Protein AF-0000000078023951 (afdb_homodimer)

Structure (mmCIF, N/CA/C/O backbone):
data_AF-0000000078023951-model_v1
#
loop_
_entity.id
_entity.type
_entity.pdbx_description
1 polymer 'Polyketide cyclase'
#
loop_
_atom_site.group_PDB
_atom_site.id
_atom_site.type_symbol
_atom_site.label_atom_id
_atom_site.label_alt_id
_atom_site.label_comp_id
_atom_site.label_asym_id
_atom_site.label_entity_id
_atom_site.label_seq_id
_atom_site.pdbx_PDB_ins_code
_atom_site.Cartn_x
_atom_site.Cartn_y
_atom_site.Cartn_z
_atom_site.occupancy
_atom_site.B_iso_or_equiv
_atom_site.auth_seq_id
_atom_site.auth_comp_id
_atom_site.auth_asym_id
_atom_site.auth_atom_id
_atom_site.pdbx_PDB_model_num
ATOM 1 N N . MET A 1 1 ? -26.797 13.289 11.055 1 37.19 1 MET A N 1
ATOM 2 C CA . MET A 1 1 ? -26.203 13.562 9.75 1 37.19 1 MET A CA 1
ATOM 3 C C . MET A 1 1 ? -24.953 12.727 9.531 1 37.19 1 MET A C 1
ATOM 5 O O . MET A 1 1 ? -24.062 12.703 10.375 1 37.19 1 MET A O 1
ATOM 9 N N . SER A 1 2 ? -24.906 11.469 9.047 1 45.44 2 SER A N 1
ATOM 10 C CA . SER A 1 2 ? -23.969 10.359 9.039 1 45.44 2 SER A CA 1
ATOM 11 C C . SER A 1 2 ? -22.562 10.836 8.656 1 45.44 2 SER A C 1
ATOM 13 O O . SER A 1 2 ? -22.391 11.539 7.66 1 45.44 2 SER A O 1
ATOM 15 N N . LEU A 1 3 ? -21.609 11.281 9.664 1 61.19 3 LEU A N 1
ATOM 16 C CA . LEU A 1 3 ? -20.297 11.898 9.477 1 61.19 3 LEU A CA 1
ATOM 17 C C . LEU A 1 3 ? -19.641 11.406 8.195 1 61.19 3 LEU A C 1
ATOM 19 O O . LEU A 1 3 ? -19.688 10.219 7.883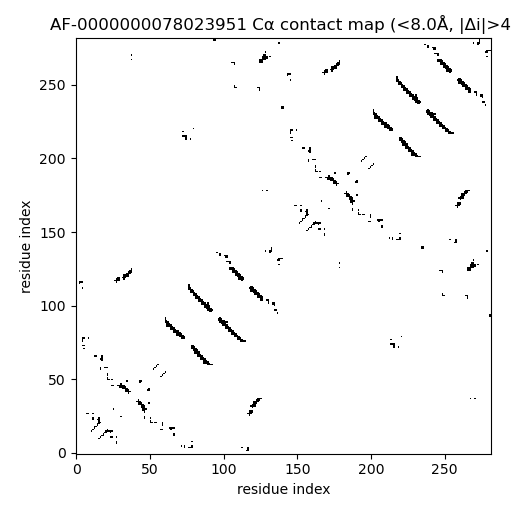 1 61.19 3 LEU A O 1
ATOM 23 N N . ASN A 1 4 ? -19.547 12.352 7.137 1 89.44 4 ASN A N 1
ATOM 24 C CA . ASN A 1 4 ? -18.984 12.062 5.828 1 89.44 4 ASN A CA 1
ATOM 25 C C . ASN A 1 4 ? -17.484 11.75 5.926 1 89.44 4 ASN A C 1
ATOM 27 O O . ASN A 1 4 ? -16.656 12.633 5.73 1 89.44 4 ASN A O 1
ATOM 31 N N . ASN A 1 5 ? -17.234 10.57 6.359 1 96.75 5 ASN A N 1
ATOM 32 C CA . ASN A 1 5 ? -15.867 10.117 6.602 1 96.75 5 ASN A CA 1
ATOM 33 C C . ASN A 1 5 ? -14.984 10.32 5.371 1 96.75 5 ASN A C 1
ATOM 35 O O . ASN A 1 5 ? -13.812 10.695 5.496 1 96.75 5 ASN A O 1
ATOM 39 N N . LEU A 1 6 ? -15.555 10.164 4.223 1 97.5 6 LEU A N 1
ATOM 40 C CA . LEU A 1 6 ? -14.789 10.359 2.998 1 97.5 6 LEU A CA 1
ATOM 41 C C . LEU A 1 6 ? -14.414 11.828 2.818 1 97.5 6 LEU A C 1
ATOM 43 O O . LEU A 1 6 ? -13.297 12.141 2.414 1 97.5 6 LEU A O 1
ATOM 47 N N . GLU A 1 7 ? -15.344 12.664 3.068 1 97.31 7 GLU A N 1
ATOM 48 C CA . GLU A 1 7 ? -15.062 14.094 2.967 1 97.31 7 GLU A CA 1
ATOM 49 C C . GLU A 1 7 ? -13.961 14.508 3.934 1 97.31 7 GLU A C 1
ATOM 51 O O . GLU A 1 7 ? -13.133 15.359 3.609 1 97.31 7 GLU A O 1
ATOM 56 N N . THR A 1 8 ? -13.977 13.945 5.113 1 97.81 8 THR A N 1
ATOM 57 C CA . THR A 1 8 ? -12.922 14.195 6.086 1 97.81 8 THR A CA 1
ATOM 58 C C . THR A 1 8 ? -11.562 13.797 5.52 1 97.81 8 THR A C 1
ATOM 60 O O . THR A 1 8 ? -10.602 14.562 5.617 1 97.81 8 THR A O 1
ATOM 63 N N . VAL A 1 9 ? -11.461 12.648 4.863 1 98.5 9 VAL A N 1
ATOM 64 C CA . VAL A 1 9 ? -10.219 12.18 4.262 1 98.5 9 VAL A CA 1
ATOM 65 C C . VAL A 1 9 ? -9.781 13.141 3.162 1 98.5 9 VAL A C 1
ATOM 67 O O . VAL A 1 9 ? -8.609 13.523 3.092 1 98.5 9 VAL A O 1
ATOM 70 N N . LYS A 1 10 ? -10.703 13.492 2.346 1 98.25 10 LYS A N 1
ATOM 71 C CA . LYS A 1 10 ? -10.391 14.398 1.243 1 98.25 10 LYS A CA 1
ATOM 72 C C . LYS A 1 10 ? -9.891 15.742 1.762 1 98.25 10 LYS A C 1
ATOM 74 O O . LYS A 1 10 ? -8.945 16.312 1.218 1 98.25 10 LYS A O 1
ATOM 79 N N . LYS A 1 11 ? -10.508 16.25 2.805 1 98.12 11 LYS A N 1
ATOM 80 C CA . LYS A 1 11 ? -10.086 17.516 3.408 1 98.12 11 LYS A CA 1
ATOM 81 C C . LYS A 1 11 ? -8.695 17.375 4.027 1 98.12 11 LYS A C 1
ATOM 83 O O . LYS A 1 11 ? -7.871 18.297 3.916 1 98.12 11 LYS A O 1
ATOM 88 N N . TYR A 1 12 ? -8.477 16.266 4.695 1 98.38 12 TYR A N 1
ATOM 89 C CA . TYR A 1 12 ? -7.152 16.016 5.258 1 98.38 12 TYR A CA 1
ATOM 90 C C . TYR A 1 12 ? -6.074 16.141 4.188 1 98.38 12 TYR A C 1
ATOM 92 O O . TYR A 1 12 ? -5.09 16.859 4.371 1 98.38 12 TYR A O 1
ATOM 100 N N . PHE A 1 13 ? -6.254 15.5 3.068 1 98.44 13 PHE A N 1
ATOM 101 C CA . PHE A 1 13 ? -5.254 15.555 2.008 1 98.44 13 PHE A CA 1
ATOM 102 C C . PHE A 1 13 ? -5.195 16.953 1.391 1 98.44 13 PHE A C 1
ATOM 104 O O . PHE A 1 13 ? -4.113 17.469 1.116 1 98.44 13 PHE A O 1
ATOM 111 N N . LYS A 1 14 ? -6.309 17.562 1.187 1 98.12 14 LYS A N 1
ATOM 112 C CA . LYS A 1 14 ? -6.367 18.875 0.556 1 98.12 14 LYS A CA 1
ATOM 113 C C . LYS A 1 14 ? -5.668 19.922 1.413 1 98.12 14 LYS A C 1
ATOM 115 O O . LYS A 1 14 ? -4.82 20.672 0.92 1 98.12 14 LYS A O 1
ATOM 120 N N . TYR A 1 15 ? -5.926 19.922 2.623 1 98.12 15 TYR A N 1
ATOM 121 C CA . TYR A 1 15 ? -5.504 21.047 3.439 1 98.12 15 TYR A CA 1
ATOM 122 C C . TYR A 1 15 ? -4.199 20.734 4.168 1 98.12 15 TYR A C 1
ATOM 124 O O . TYR A 1 15 ? -3.352 21.625 4.332 1 98.12 15 TYR A O 1
ATOM 132 N N . CYS A 1 16 ? -4.055 19.5 4.637 1 97.94 16 CYS A N 1
ATOM 133 C CA . CYS A 1 16 ? -2.869 19.203 5.434 1 97.94 16 CYS A CA 1
ATOM 134 C C . CYS A 1 16 ? -1.713 18.75 4.547 1 97.94 16 CYS A C 1
ATOM 136 O O . CYS A 1 16 ? -0.591 19.25 4.691 1 97.94 16 CYS A O 1
ATOM 138 N N . VAL A 1 17 ? -1.929 17.891 3.615 1 97.25 17 VAL A N 1
ATOM 139 C CA . VAL A 1 17 ? -0.858 17.344 2.787 1 97.25 17 VAL A CA 1
ATOM 140 C C . VAL A 1 17 ? -0.561 18.297 1.633 1 97.25 17 VAL A C 1
ATOM 142 O O . VAL A 1 17 ? 0.499 18.922 1.597 1 97.25 17 VAL A O 1
ATOM 145 N N . ASP A 1 18 ? -1.564 18.5 0.774 1 97.69 18 ASP A N 1
ATOM 146 C CA . ASP A 1 18 ? -1.387 19.359 -0.383 1 97.69 18 ASP A CA 1
ATOM 147 C C . ASP A 1 18 ? -1.25 20.828 0.045 1 97.69 18 ASP A C 1
ATOM 149 O O . ASP A 1 18 ? -0.446 21.578 -0.519 1 97.69 18 ASP A O 1
ATOM 153 N N . GLY A 1 19 ? -2.043 21.219 1 1 97.12 19 GLY A N 1
ATOM 154 C CA . GLY A 1 19 ? -2.072 22.594 1.467 1 97.12 19 GLY A CA 1
ATOM 155 C C . GLY A 1 19 ? -0.94 22.922 2.422 1 97.12 19 GLY A C 1
ATOM 156 O O . GLY A 1 19 ? -0.751 24.078 2.791 1 97.12 19 GLY A O 1
ATOM 157 N N . LYS A 1 20 ? -0.297 21.891 2.898 1 96.25 20 LYS A N 1
ATOM 158 C CA . LYS A 1 20 ? 0.887 22.016 3.742 1 96.25 20 LYS A CA 1
ATOM 159 C C . LYS A 1 20 ? 0.543 22.688 5.07 1 96.25 20 LYS A C 1
ATOM 161 O O . LYS A 1 20 ? 1.315 23.484 5.586 1 96.25 20 LYS A O 1
ATOM 166 N N . ASP A 1 21 ? -0.612 22.391 5.547 1 96.75 21 ASP A N 1
ATOM 167 C CA . ASP A 1 21 ? -1.045 22.906 6.844 1 96.75 21 ASP A CA 1
ATOM 168 C C . ASP A 1 21 ? -1.107 21.781 7.883 1 96.75 21 ASP A C 1
ATOM 170 O O . ASP A 1 21 ? -2.188 21.266 8.188 1 96.75 21 ASP A O 1
ATOM 174 N N . ALA A 1 22 ? -0.02 21.516 8.531 1 95.69 22 ALA A N 1
ATOM 175 C CA . ALA A 1 22 ? 0.101 20.406 9.477 1 95.69 22 ALA A CA 1
ATOM 176 C C . ALA A 1 22 ? -0.753 20.641 10.719 1 95.69 22 ALA A C 1
ATOM 178 O O . ALA A 1 22 ? -1.196 19.688 11.367 1 95.69 22 ALA A O 1
ATOM 179 N N . GLU A 1 23 ? -1.008 21.828 11.055 1 95.38 23 GLU A N 1
ATOM 180 C CA . GLU A 1 23 ? -1.747 22.156 12.266 1 95.38 23 GLU A CA 1
ATOM 181 C C . GLU A 1 23 ? -3.189 21.672 12.18 1 95.38 23 GLU A C 1
ATOM 183 O O . GLU A 1 23 ? -3.811 21.375 13.203 1 95.38 23 GLU A O 1
ATOM 188 N N . ARG A 1 24 ? -3.682 21.5 11.031 1 97.06 24 ARG A N 1
ATOM 189 C CA . ARG A 1 24 ? -5.094 21.172 10.844 1 97.06 24 ARG A CA 1
ATOM 190 C C . ARG A 1 24 ? -5.34 19.688 11.039 1 97.06 24 ARG A C 1
ATOM 192 O O . ARG A 1 24 ? -6.488 19.234 11.047 1 97.06 24 ARG A O 1
ATOM 199 N N . VAL A 1 25 ? -4.305 18.875 11.227 1 97.81 25 VAL A N 1
ATOM 200 C CA . VAL A 1 25 ? -4.516 17.4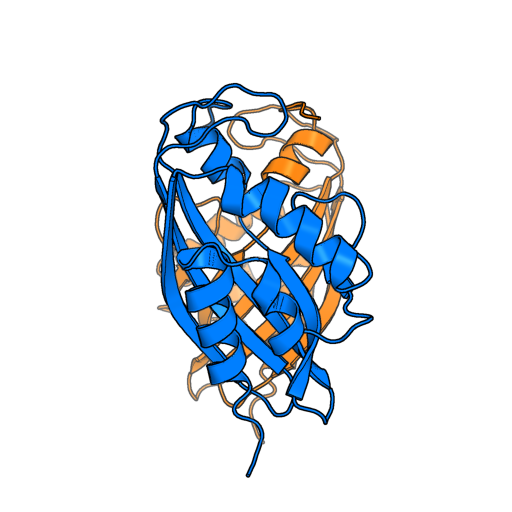53 11.406 1 97.81 25 VAL A CA 1
ATOM 201 C C . VAL A 1 25 ? -5.418 17.203 12.609 1 97.81 25 VAL A C 1
ATOM 203 O O . VAL A 1 25 ? -6.184 16.234 12.633 1 97.81 25 VAL A O 1
ATOM 206 N N . LYS A 1 26 ? -5.418 18.062 13.594 1 97.38 26 LYS A N 1
ATOM 207 C CA . LYS A 1 26 ? -6.211 17.906 14.812 1 97.38 26 LYS A CA 1
ATOM 208 C C . LYS A 1 26 ? -7.703 18 14.508 1 97.38 26 LYS A C 1
ATOM 210 O O . LYS A 1 26 ? -8.531 17.578 15.312 1 97.38 26 LYS A O 1
ATOM 215 N N . GLU A 1 27 ? -8.055 18.578 13.422 1 97.56 27 GLU A N 1
ATOM 216 C CA . GLU A 1 27 ? -9.453 18.672 13.008 1 97.56 27 GLU A CA 1
ATOM 217 C C . GLU A 1 27 ? -9.969 17.312 12.539 1 97.56 27 GLU A C 1
ATOM 219 O O . GLU A 1 27 ? -11.172 17.047 12.602 1 97.56 27 GLU A O 1
ATOM 224 N N . TYR A 1 28 ? -9.094 16.438 12.117 1 98.31 28 TYR A N 1
ATOM 225 C CA . TYR A 1 28 ? -9.531 15.25 11.391 1 98.31 28 TYR A CA 1
ATOM 226 C C . TYR A 1 28 ? -9.172 13.984 12.156 1 98.31 28 TYR A C 1
ATOM 228 O O . TYR A 1 28 ? -9.812 12.945 11.977 1 98.31 28 TYR A O 1
ATOM 236 N N . PHE A 1 29 ? -8.18 14.047 13.039 1 98.62 29 PHE A N 1
ATOM 237 C CA . PHE A 1 29 ? -7.656 12.867 13.727 1 98.62 29 PHE A CA 1
ATOM 238 C C . PHE A 1 29 ? -7.918 12.961 15.219 1 98.62 29 PHE A C 1
ATOM 240 O O . PHE A 1 29 ? -7.918 14.047 15.797 1 98.62 29 PHE A O 1
ATOM 247 N N . ASP A 1 30 ? -8.117 11.82 15.836 1 98.56 30 ASP A N 1
ATOM 248 C CA . ASP A 1 30 ? -8.273 11.711 17.281 1 98.56 30 ASP A CA 1
ATOM 249 C C . ASP A 1 30 ? -6.953 11.984 18 1 98.56 30 ASP A C 1
ATOM 251 O O . ASP A 1 30 ? -5.879 11.727 17.453 1 98.56 30 ASP A O 1
ATOM 255 N N . LYS A 1 31 ? -7.008 12.367 19.219 1 98.19 31 LYS A N 1
ATOM 256 C CA . LYS A 1 31 ? -5.824 12.711 20.016 1 98.19 31 LYS A CA 1
ATOM 257 C C . LYS A 1 31 ? -4.926 11.5 20.219 1 98.19 31 LYS A C 1
ATOM 259 O O . LYS A 1 31 ? -3.707 11.633 20.328 1 98.19 31 LYS A O 1
ATOM 264 N N . ASP A 1 32 ? -5.496 10.297 20.172 1 98.19 32 ASP A N 1
ATOM 265 C CA . ASP A 1 32 ? -4.746 9.07 20.422 1 98.19 32 ASP A CA 1
ATOM 266 C C . ASP A 1 32 ? -4.605 8.242 19.156 1 98.19 32 ASP A C 1
ATOM 268 O O . ASP A 1 32 ? -4.562 7.012 19.219 1 98.19 32 ASP A O 1
ATOM 272 N N . VAL A 1 33 ? -4.66 8.898 18.047 1 98.62 33 VAL A N 1
ATOM 273 C CA . VAL A 1 33 ? -4.59 8.219 16.75 1 98.62 33 VAL A CA 1
ATOM 274 C C . VAL A 1 33 ? -3.328 7.359 16.688 1 98.62 33 VAL A C 1
ATOM 276 O O . VAL A 1 33 ? -2.303 7.711 17.281 1 98.62 33 VAL A O 1
ATOM 279 N N . ILE A 1 34 ? -3.402 6.199 16.031 1 98.5 34 ILE A N 1
ATOM 280 C CA . ILE A 1 34 ? -2.273 5.328 15.727 1 98.5 34 ILE A CA 1
ATOM 281 C C . ILE A 1 34 ? -2.049 5.301 14.211 1 98.5 34 ILE A C 1
ATOM 283 O O . ILE A 1 34 ? -2.967 4.996 13.445 1 98.5 34 ILE A O 1
ATOM 287 N N . ILE A 1 35 ? -0.819 5.609 13.781 1 97.75 35 ILE A N 1
ATOM 288 C CA . ILE A 1 35 ? -0.511 5.723 12.359 1 97.75 35 ILE A CA 1
ATOM 289 C C . ILE A 1 35 ? 0.616 4.758 12 1 97.75 35 ILE A C 1
ATOM 291 O O . ILE A 1 35 ? 1.685 4.781 12.609 1 97.75 35 ILE A O 1
ATOM 295 N N . HIS A 1 36 ? 0.327 3.953 11.031 1 97.25 36 HIS A N 1
ATOM 296 C CA . HIS A 1 36 ? 1.309 3.043 10.453 1 97.25 36 HIS A CA 1
ATOM 297 C C . HIS A 1 36 ? 1.781 3.533 9.094 1 97.25 36 HIS A C 1
ATOM 299 O O . HIS A 1 36 ? 0.994 3.604 8.148 1 97.25 36 HIS A O 1
ATOM 305 N N . ARG A 1 37 ? 3.014 3.834 8.984 1 92.88 37 ARG A N 1
ATOM 306 C CA . ARG A 1 37 ? 3.586 4.34 7.738 1 92.88 37 ARG A CA 1
ATOM 307 C C . ARG A 1 37 ? 4.832 3.551 7.352 1 92.88 37 ARG A C 1
ATOM 309 O O . ARG A 1 37 ? 5.602 3.131 8.219 1 92.88 37 ARG A O 1
ATOM 316 N N . PRO A 1 38 ? 5.035 3.373 6.078 1 86.44 38 PRO A N 1
ATOM 317 C CA . PRO A 1 38 ? 6.164 2.557 5.617 1 86.44 38 PRO A CA 1
ATOM 318 C C . PRO A 1 38 ? 7.516 3.15 6.004 1 86.44 38 PRO A C 1
ATOM 320 O O . PRO A 1 38 ? 8.5 2.416 6.145 1 86.44 38 PRO A O 1
ATOM 323 N N . ASP A 1 39 ? 7.578 4.375 6.113 1 77.5 39 ASP A N 1
ATOM 324 C CA . ASP A 1 39 ? 8.867 5.023 6.348 1 77.5 39 ASP A CA 1
ATOM 325 C C . ASP A 1 39 ? 9.195 5.059 7.84 1 77.5 39 ASP A C 1
ATOM 327 O O . ASP A 1 39 ? 10.227 5.602 8.242 1 77.5 39 ASP A O 1
ATOM 331 N N . CYS A 1 40 ? 8.25 4.477 8.617 1 79.88 40 CYS A N 1
ATOM 332 C CA . CYS A 1 40 ? 8.469 4.473 10.055 1 79.88 40 CYS A CA 1
ATOM 333 C C . CYS A 1 40 ? 8.656 3.053 10.578 1 79.88 40 CYS A C 1
ATOM 335 O O . CYS A 1 40 ? 7.914 2.146 10.203 1 79.88 40 CYS A O 1
ATOM 337 N N . ASP A 1 41 ? 9.594 2.902 11.445 1 79.94 41 ASP A N 1
ATOM 338 C CA . ASP A 1 41 ? 9.875 1.59 12.016 1 79.94 41 ASP A CA 1
ATOM 339 C C . ASP A 1 41 ? 8.797 1.18 13.016 1 79.94 41 ASP A C 1
ATOM 341 O O . ASP A 1 41 ? 8.586 -0.011 13.258 1 79.94 41 ASP A O 1
ATOM 345 N N . ALA A 1 42 ? 8.281 2.146 13.664 1 90.06 42 ALA A N 1
ATOM 346 C CA . ALA A 1 42 ? 7.227 1.933 14.648 1 90.06 42 ALA A CA 1
ATOM 347 C C . ALA A 1 42 ? 6.035 2.844 14.383 1 90.06 42 ALA A C 1
ATOM 349 O O . ALA A 1 42 ? 6.18 3.914 13.789 1 90.06 42 ALA A O 1
ATOM 350 N N . PRO A 1 43 ? 4.879 2.363 14.836 1 96.06 43 PRO A N 1
ATOM 351 C CA . PRO A 1 43 ? 3.715 3.236 14.664 1 96.06 43 PRO A CA 1
ATOM 352 C C . PRO A 1 43 ? 3.873 4.578 15.383 1 96.06 43 PRO A C 1
ATOM 354 O O . PRO A 1 43 ? 4.512 4.648 16.438 1 96.06 43 PRO A O 1
ATOM 357 N N . ILE A 1 44 ? 3.332 5.609 14.742 1 96.75 44 ILE A N 1
ATOM 358 C CA . ILE A 1 44 ? 3.246 6.922 15.375 1 96.75 44 ILE A CA 1
ATOM 359 C C . ILE A 1 44 ? 2.012 6.98 16.266 1 96.75 44 ILE A C 1
ATOM 361 O O . ILE A 1 44 ? 0.896 6.711 15.82 1 96.75 44 ILE A O 1
ATOM 365 N N . HIS A 1 45 ? 2.24 7.328 17.531 1 97.75 45 HIS A N 1
ATOM 366 C CA . HIS A 1 45 ? 1.145 7.398 18.5 1 97.75 45 HIS A CA 1
ATOM 367 C C . HIS A 1 45 ? 0.823 8.844 18.859 1 97.75 45 HIS A C 1
ATOM 369 O O . HIS A 1 45 ? 1.696 9.578 19.328 1 97.75 45 HIS A O 1
ATOM 375 N N . GLY A 1 46 ? -0.421 9.188 18.625 1 98.25 46 GLY A N 1
ATOM 376 C CA . GLY A 1 46 ? -0.868 10.5 19.062 1 98.25 46 GLY A CA 1
ATOM 377 C C . GLY A 1 46 ? -0.789 11.555 17.984 1 98.25 46 GLY A C 1
ATOM 378 O O . GLY A 1 46 ? 0.163 11.578 17.188 1 98.25 46 GLY A O 1
ATOM 379 N N . VAL A 1 47 ? -1.761 12.477 18.031 1 98 47 VAL A N 1
ATOM 380 C CA . VAL A 1 47 ? -1.939 13.445 16.953 1 98 47 VAL A CA 1
ATOM 381 C C . VAL A 1 47 ? -0.772 14.43 16.938 1 98 47 VAL A C 1
ATOM 383 O O . VAL A 1 47 ? -0.348 14.891 15.883 1 98 47 VAL A O 1
ATOM 386 N N . GLU A 1 48 ? -0.163 14.789 18.062 1 97.56 48 GLU A N 1
ATOM 387 C CA . GLU A 1 48 ? 0.963 15.719 18.109 1 97.56 48 GLU A CA 1
ATOM 388 C C . GLU A 1 48 ? 2.197 15.125 17.438 1 97.56 48 GLU A C 1
ATOM 390 O O . GLU A 1 48 ? 2.869 15.805 16.656 1 97.56 48 GLU A O 1
ATOM 395 N N . ASN A 1 49 ? 2.441 13.883 17.797 1 96.81 49 ASN A N 1
ATOM 396 C CA . ASN A 1 49 ? 3.553 13.195 17.141 1 96.81 49 ASN A CA 1
ATOM 397 C C . ASN A 1 49 ? 3.324 13.07 15.641 1 96.81 49 ASN A C 1
ATOM 399 O O . ASN A 1 49 ? 4.262 13.203 14.852 1 96.81 49 ASN A O 1
ATOM 403 N N . PHE A 1 50 ? 2.082 12.805 15.336 1 97.25 50 PHE A N 1
ATOM 404 C CA . PHE A 1 50 ? 1.742 12.703 13.922 1 97.25 50 PHE A CA 1
ATOM 405 C C . PHE A 1 50 ? 1.979 14.031 13.211 1 97.25 50 PHE A C 1
ATOM 407 O O . PHE A 1 50 ? 2.57 14.062 12.125 1 97.25 50 PHE A O 1
ATOM 414 N N . LYS A 1 51 ? 1.513 15.039 13.797 1 96.75 51 LYS A N 1
ATOM 415 C CA . LYS A 1 51 ? 1.722 16.375 13.25 1 96.75 51 LYS A CA 1
ATOM 416 C C . LYS A 1 51 ? 3.201 16.641 12.977 1 96.75 51 LYS A C 1
ATOM 418 O O . LYS A 1 51 ? 3.568 17.094 11.891 1 96.75 51 LYS A O 1
ATOM 423 N N . ASN A 1 52 ? 4.051 16.344 13.852 1 95.38 52 ASN A N 1
ATOM 424 C CA . ASN A 1 52 ? 5.488 16.547 13.711 1 95.38 52 ASN A CA 1
ATOM 425 C C . ASN A 1 52 ? 6.066 15.68 12.594 1 95.38 52 ASN A C 1
ATOM 427 O O . ASN A 1 52 ? 6.895 16.156 11.805 1 95.38 52 ASN A O 1
ATOM 431 N N . ALA A 1 53 ? 5.645 14.492 12.555 1 92.62 53 ALA A N 1
ATOM 432 C CA . ALA A 1 53 ? 6.117 13.594 11.5 1 92.62 53 ALA A CA 1
ATOM 433 C C . ALA A 1 53 ? 5.684 14.086 10.125 1 92.62 53 ALA A C 1
ATOM 435 O O . ALA A 1 53 ? 6.461 14.047 9.172 1 92.62 53 ALA A O 1
ATOM 436 N N . LEU A 1 54 ? 4.469 14.492 10.055 1 93.56 54 LEU A N 1
ATOM 437 C CA . LEU A 1 54 ? 3.941 15.023 8.797 1 93.56 54 LEU A CA 1
ATOM 438 C C . LEU A 1 54 ? 4.754 16.219 8.328 1 93.56 54 LEU A C 1
ATOM 440 O O . LEU A 1 54 ? 5.09 16.328 7.145 1 93.56 54 LEU A O 1
ATOM 444 N N . LEU A 1 55 ? 5.055 17.109 9.227 1 92.88 55 LEU A N 1
ATOM 445 C CA . LEU A 1 55 ? 5.855 18.281 8.922 1 92.88 55 LEU A CA 1
ATOM 446 C C . LEU A 1 55 ? 7.234 17.891 8.406 1 92.88 55 LEU A C 1
ATOM 448 O O . LEU A 1 55 ? 7.668 18.375 7.355 1 92.88 55 LEU A O 1
ATOM 452 N N . GLU A 1 56 ? 7.824 16.984 9.023 1 88.56 56 GLU A N 1
ATOM 453 C CA . GLU A 1 56 ? 9.203 16.609 8.734 1 88.56 56 GLU A CA 1
ATOM 454 C C . GLU A 1 56 ? 9.289 15.766 7.469 1 88.56 56 GLU A C 1
ATOM 456 O O . GLU A 1 56 ? 10.188 15.961 6.645 1 88.56 56 GLU A O 1
ATOM 461 N N . HIS A 1 57 ? 8.32 14.883 7.289 1 85.38 57 HIS A N 1
ATOM 462 C CA . HIS A 1 57 ? 8.508 13.844 6.281 1 85.38 57 HIS A CA 1
ATOM 463 C C . HIS A 1 57 ? 7.664 14.125 5.043 1 85.38 57 HIS A C 1
ATOM 465 O O . HIS A 1 57 ? 7.816 13.445 4.02 1 85.38 57 HIS A O 1
ATOM 471 N N . VAL A 1 58 ? 6.824 15.055 5.109 1 88.06 58 VAL A N 1
ATOM 472 C CA . VAL A 1 58 ? 5.992 15.328 3.943 1 88.06 58 VAL A CA 1
ATOM 473 C C . VAL A 1 58 ? 6.039 16.812 3.605 1 88.06 58 VAL A C 1
ATOM 475 O O . VAL A 1 58 ? 6.582 17.203 2.57 1 88.06 58 VAL A O 1
ATOM 478 N N . ILE A 1 59 ? 5.637 17.656 4.504 1 90.25 59 ILE A N 1
ATOM 479 C CA . ILE A 1 59 ? 5.426 19.062 4.234 1 90.25 59 ILE A CA 1
ATOM 480 C C . ILE A 1 59 ? 6.762 19.734 3.914 1 90.25 59 ILE A C 1
ATOM 482 O O . ILE A 1 59 ? 6.867 20.5 2.951 1 90.25 59 ILE A O 1
ATOM 486 N N . ASN A 1 60 ? 7.781 19.422 4.617 1 91.62 60 ASN A N 1
ATOM 487 C CA . ASN A 1 60 ? 9.078 20.062 4.434 1 91.62 60 ASN A CA 1
ATOM 488 C C . ASN A 1 60 ? 9.93 19.328 3.41 1 91.62 60 ASN A C 1
ATOM 490 O O . ASN A 1 60 ? 10.969 19.828 2.975 1 91.62 60 ASN A O 1
ATOM 494 N N . ARG A 1 61 ? 9.484 18.266 3.004 1 93.19 61 ARG A N 1
ATOM 495 C CA . ARG A 1 61 ? 10.289 17.438 2.113 1 93.19 61 ARG A CA 1
ATOM 496 C C . ARG A 1 61 ? 10.102 17.859 0.659 1 93.19 61 ARG A C 1
ATOM 498 O O . ARG A 1 61 ? 10.984 17.625 -0.174 1 93.19 61 ARG A O 1
ATOM 505 N N . TYR A 1 62 ? 8.969 18.453 0.401 1 96.12 62 TYR A N 1
ATOM 506 C CA . TYR A 1 62 ? 8.656 18.812 -0.978 1 96.12 62 TYR A CA 1
ATOM 507 C C . TYR A 1 62 ? 8.227 20.266 -1.08 1 96.12 62 TYR A C 1
ATOM 509 O O . TYR A 1 62 ? 7.641 20.812 -0.143 1 96.12 62 TYR A O 1
ATOM 517 N N . GLU A 1 63 ? 8.555 20.938 -2.217 1 96.5 63 GLU A N 1
ATOM 518 C CA . GLU A 1 63 ? 8.055 22.281 -2.475 1 96.5 63 GLU A CA 1
ATOM 519 C C . GLU A 1 63 ? 6.539 22.281 -2.68 1 96.5 63 GLU A C 1
ATOM 521 O O . GLU A 1 63 ? 5.848 23.203 -2.244 1 96.5 63 GLU A O 1
ATOM 526 N N . SER A 1 64 ? 6.066 21.25 -3.348 1 97.25 64 SER A N 1
ATOM 527 C CA . SER A 1 64 ? 4.629 21.109 -3.562 1 97.25 64 SER A CA 1
ATOM 528 C C . SER A 1 64 ? 4.23 19.641 -3.701 1 97.25 64 SER A C 1
ATOM 530 O O . SER A 1 64 ? 5.066 18.797 -4.02 1 97.25 64 SER A O 1
ATOM 532 N N . ILE A 1 65 ? 3.018 19.391 -3.445 1 97.56 65 ILE A N 1
ATOM 533 C CA . ILE A 1 65 ? 2.43 18.062 -3.582 1 97.56 65 ILE A CA 1
ATOM 534 C C . ILE A 1 65 ? 0.975 18.188 -4.027 1 97.56 65 ILE A C 1
ATOM 536 O O . ILE A 1 65 ? 0.25 19.078 -3.566 1 97.56 65 ILE A O 1
ATOM 540 N N . GLU A 1 66 ? 0.61 17.375 -4.938 1 98.25 66 GLU A N 1
ATOM 541 C CA . GLU A 1 66 ? -0.77 17.281 -5.406 1 98.25 66 GLU A CA 1
ATOM 542 C C . GLU A 1 66 ? -1.274 15.836 -5.34 1 98.25 66 GLU A C 1
ATOM 544 O O . GLU A 1 66 ? -0.591 14.914 -5.785 1 98.25 66 GLU A O 1
ATOM 549 N N . THR A 1 67 ? -2.447 15.688 -4.797 1 98.56 67 THR A N 1
ATOM 550 C CA . THR A 1 67 ? -3.025 14.359 -4.59 1 98.56 67 THR A CA 1
ATOM 551 C C . THR A 1 67 ? -4.281 14.188 -5.438 1 98.56 67 THR A C 1
ATOM 553 O O . THR A 1 67 ? -5.125 15.078 -5.504 1 98.56 67 THR A O 1
ATOM 556 N N . THR A 1 68 ? -4.371 13.117 -6.133 1 98.62 68 THR A N 1
ATOM 557 C CA . THR A 1 68 ? -5.59 12.719 -6.832 1 98.62 68 THR A CA 1
ATOM 558 C C . THR A 1 68 ? -6.066 11.352 -6.344 1 98.62 68 THR A C 1
ATOM 560 O O . THR A 1 68 ? -5.254 10.477 -6.035 1 98.62 68 THR A O 1
ATOM 563 N N . PHE A 1 69 ? -7.383 11.211 -6.258 1 98.25 69 PHE A N 1
ATOM 564 C CA . PHE A 1 69 ? -7.98 9.961 -5.793 1 98.25 69 PHE A CA 1
ATOM 565 C C . PHE A 1 69 ? -8.445 9.109 -6.969 1 98.25 69 PHE A C 1
ATOM 567 O O . PHE A 1 69 ? -9.07 9.617 -7.898 1 98.25 69 PHE A O 1
ATOM 574 N N . SER A 1 70 ? -8.156 7.836 -6.93 1 98.25 70 SER A N 1
ATOM 575 C CA . SER A 1 70 ? -8.562 6.949 -8.016 1 98.25 70 SER A CA 1
ATOM 576 C C . SER A 1 70 ? -9.586 5.926 -7.535 1 98.25 70 SER A C 1
ATOM 578 O O . SER A 1 70 ? -10.406 5.441 -8.32 1 98.25 70 SER A O 1
ATOM 580 N N . LYS A 1 71 ? -9.5 5.418 -6.359 1 98.56 71 LYS A N 1
ATOM 581 C CA . LYS A 1 71 ? -10.477 4.539 -5.727 1 98.56 71 LYS A CA 1
ATOM 582 C C . LYS A 1 71 ? -10.898 5.078 -4.363 1 98.56 71 LYS A C 1
ATOM 584 O O . LYS A 1 71 ? -10.086 5.641 -3.633 1 98.56 71 LYS A O 1
ATOM 589 N N . GLU A 1 72 ? -12.109 4.918 -4.059 1 98.31 72 GLU A N 1
ATOM 590 C CA . GLU A 1 72 ? -12.688 5.289 -2.771 1 98.31 72 GLU A CA 1
ATOM 591 C C . GLU A 1 72 ? -13.609 4.195 -2.244 1 98.31 72 GLU A C 1
ATOM 593 O O . GLU A 1 72 ? -14.609 3.859 -2.879 1 98.31 72 GLU A O 1
ATOM 598 N N . VAL A 1 73 ? -13.273 3.57 -1.165 1 98.25 73 VAL A N 1
ATOM 599 C CA . VAL A 1 73 ? -14.062 2.541 -0.496 1 98.25 73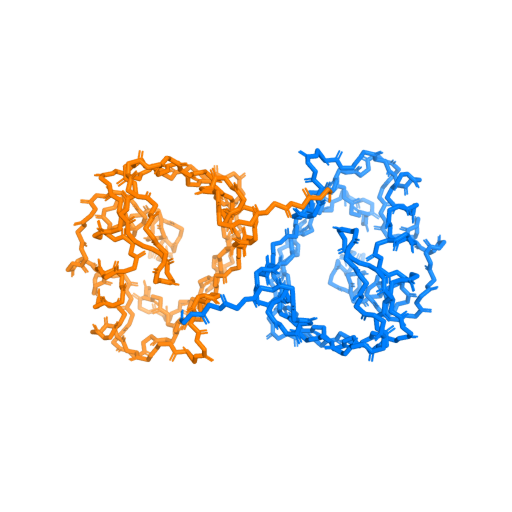 VAL A CA 1
ATOM 600 C C . VAL A 1 73 ? -14.555 3.062 0.851 1 98.25 73 VAL A C 1
ATOM 602 O O . VAL A 1 73 ? -13.758 3.373 1.735 1 98.25 73 VAL A O 1
ATOM 605 N N . VAL A 1 74 ? -15.852 3.105 0.976 1 97.38 74 VAL A N 1
ATOM 606 C CA . VAL A 1 74 ? -16.438 3.713 2.17 1 97.38 74 VAL A CA 1
ATOM 607 C C . VAL A 1 74 ? -17.359 2.717 2.855 1 97.38 74 VAL A C 1
ATOM 609 O O . VAL A 1 74 ? -18.234 2.131 2.211 1 97.38 74 VAL A O 1
ATOM 612 N N . THR A 1 75 ? -17.078 2.406 4.109 1 96 75 THR A N 1
ATOM 613 C CA . THR A 1 75 ? -17.984 1.665 4.984 1 96 75 THR A CA 1
ATOM 614 C C . THR A 1 75 ? -18.438 2.533 6.152 1 96 75 THR A C 1
ATOM 616 O O . THR A 1 75 ? -18.312 3.76 6.105 1 96 75 THR A O 1
ATOM 619 N N . ASP A 1 76 ? -19.016 1.943 7.133 1 93.44 76 ASP A N 1
ATOM 620 C CA . ASP A 1 76 ? -19.562 2.732 8.234 1 93.44 76 ASP A CA 1
ATOM 621 C C . ASP A 1 76 ? -18.469 3.467 8.984 1 93.44 76 ASP A C 1
ATOM 623 O O . ASP A 1 76 ? -18.578 4.664 9.258 1 93.44 76 ASP A O 1
ATOM 627 N N . ASN A 1 77 ? -17.406 2.777 9.242 1 96.75 77 ASN A N 1
ATOM 628 C CA . ASN A 1 77 ? -16.391 3.438 10.062 1 96.75 77 ASN A CA 1
ATOM 629 C C . ASN A 1 77 ? -15.008 3.312 9.453 1 96.75 77 ASN A C 1
ATOM 631 O O . ASN A 1 77 ? -14 3.518 10.133 1 96.75 77 ASN A O 1
ATOM 635 N N . VAL A 1 78 ? -14.938 2.865 8.242 1 98.5 78 VAL A N 1
ATOM 636 C CA . VAL A 1 78 ? -13.641 2.738 7.59 1 98.5 78 VAL A CA 1
ATOM 637 C C . VAL A 1 78 ? -13.703 3.357 6.195 1 98.5 78 VAL A C 1
ATOM 639 O O . VAL A 1 78 ? -14.695 3.199 5.48 1 98.5 78 VAL A O 1
ATOM 642 N N . VAL A 1 79 ? -12.695 4.07 5.793 1 98.62 79 VAL A N 1
ATOM 643 C CA . VAL A 1 79 ? -12.469 4.562 4.438 1 98.62 79 VAL A CA 1
ATOM 644 C C . VAL A 1 79 ? -11.109 4.078 3.934 1 98.62 79 VAL A C 1
ATOM 646 O O . VAL A 1 79 ? -10.109 4.145 4.66 1 98.62 79 VAL A O 1
ATOM 649 N N . VAL A 1 80 ? -11.086 3.492 2.805 1 98.88 80 VAL A N 1
ATOM 650 C CA . VAL A 1 80 ? -9.836 3.209 2.111 1 98.88 80 VAL A CA 1
ATOM 651 C C . VAL A 1 80 ? -9.789 3.977 0.791 1 98.88 80 VAL A C 1
ATOM 653 O O . VAL A 1 80 ? -10.781 4.02 0.057 1 98.88 80 VAL A O 1
ATOM 656 N N . VAL A 1 81 ? -8.641 4.598 0.54 1 98.81 81 VAL A N 1
ATOM 657 C CA . VAL A 1 81 ? -8.5 5.336 -0.712 1 98.81 81 VAL A CA 1
ATOM 658 C C . VAL A 1 81 ? -7.227 4.891 -1.431 1 98.81 81 VAL A C 1
ATOM 660 O O . VAL A 1 81 ? -6.227 4.555 -0.79 1 98.81 81 VAL A O 1
ATOM 663 N N . HIS A 1 82 ? -7.309 4.766 -2.695 1 98.81 82 HIS A N 1
ATOM 664 C CA . HIS A 1 82 ? -6.152 4.715 -3.582 1 98.81 82 HIS A CA 1
ATOM 665 C C . HIS A 1 82 ? -5.875 6.082 -4.203 1 98.81 82 HIS A C 1
ATOM 667 O O . HIS A 1 82 ? -6.777 6.719 -4.742 1 98.81 82 HIS A O 1
ATOM 673 N N . LEU A 1 83 ? -4.645 6.551 -4.043 1 98.44 83 LEU A N 1
ATOM 674 C CA . LEU A 1 83 ? -4.332 7.914 -4.461 1 98.44 83 LEU A CA 1
ATOM 675 C C . LEU A 1 83 ? -2.977 7.973 -5.16 1 98.44 83 LEU A C 1
ATOM 677 O O . LEU A 1 83 ? -2.182 7.035 -5.062 1 98.44 83 LEU A O 1
ATOM 681 N N . LYS A 1 84 ? -2.855 9.023 -5.961 1 98.12 84 LYS A N 1
ATOM 682 C CA . LYS A 1 84 ? -1.593 9.375 -6.602 1 98.12 84 LYS A CA 1
ATOM 683 C C . LYS A 1 84 ? -1.078 10.719 -6.094 1 98.12 84 LYS A C 1
ATOM 685 O O . LYS A 1 84 ? -1.829 11.695 -6.031 1 98.12 84 LYS A O 1
ATOM 690 N N . HIS A 1 85 ? 0.17 10.75 -5.695 1 98.19 85 HIS A N 1
ATOM 691 C CA . HIS A 1 85 ? 0.854 11.984 -5.316 1 98.19 85 HIS A CA 1
ATOM 692 C C . HIS A 1 85 ? 1.844 12.414 -6.395 1 98.19 85 HIS A C 1
ATOM 694 O O . HIS A 1 85 ? 2.627 11.602 -6.887 1 98.19 85 HIS A O 1
ATOM 700 N N . VAL A 1 86 ? 1.765 13.578 -6.793 1 98.25 86 VAL A N 1
ATOM 701 C CA . VAL A 1 86 ? 2.795 14.242 -7.59 1 98.25 86 VAL A CA 1
ATOM 702 C C . VAL A 1 86 ? 3.498 15.305 -6.746 1 98.25 86 VAL A C 1
ATOM 704 O O . VAL A 1 86 ? 2.912 16.344 -6.43 1 98.25 86 VAL A O 1
ATOM 707 N N . ALA A 1 87 ? 4.703 15.039 -6.348 1 97.81 87 ALA A N 1
ATOM 708 C CA . ALA A 1 87 ? 5.488 15.938 -5.5 1 97.81 87 ALA A CA 1
ATOM 709 C C . ALA A 1 87 ? 6.637 16.562 -6.285 1 97.81 87 ALA A C 1
ATOM 711 O O . ALA A 1 87 ? 7.285 15.898 -7.09 1 97.81 87 ALA A O 1
ATOM 712 N N . ARG A 1 88 ? 6.879 17.812 -6.004 1 97.69 88 ARG A N 1
ATOM 713 C CA . ARG A 1 88 ? 7.938 18.547 -6.695 1 97.69 88 ARG A CA 1
ATOM 714 C C . ARG A 1 88 ? 8.969 19.078 -5.707 1 97.69 88 ARG A C 1
ATOM 716 O O . ARG A 1 88 ? 8.625 19.438 -4.578 1 97.69 88 ARG A O 1
ATOM 723 N N . GLY A 1 89 ? 10.203 19.188 -6.27 1 96.25 89 GLY A N 1
ATOM 724 C CA . GLY A 1 89 ? 11.258 19.859 -5.52 1 96.25 89 GLY A CA 1
ATOM 725 C C . GLY A 1 89 ? 11.578 19.172 -4.199 1 96.25 89 GLY A C 1
ATOM 726 O O . GLY A 1 89 ? 11.484 19.797 -3.139 1 96.25 89 GLY A O 1
ATOM 727 N N . SER A 1 90 ? 12.109 17.953 -4.215 1 95.44 90 SER A N 1
ATOM 728 C CA . SER A 1 90 ? 12.523 17.219 -3.025 1 95.44 90 SER A CA 1
ATOM 729 C C . SER A 1 90 ? 13.719 17.875 -2.352 1 95.44 90 SER A C 1
ATOM 731 O O . SER A 1 90 ? 14.328 18.781 -2.914 1 95.44 90 SER A O 1
ATOM 733 N N . ASN A 1 91 ? 13.945 17.453 -1.127 1 93.25 91 ASN A N 1
ATOM 734 C CA . ASN A 1 91 ? 15.164 17.859 -0.432 1 93.25 91 ASN A CA 1
ATOM 735 C C . ASN A 1 91 ? 16 16.641 -0.048 1 93.25 91 ASN A C 1
ATOM 737 O O . ASN A 1 91 ? 16.703 16.062 -0.892 1 93.25 91 ASN A O 1
ATOM 741 N N . THR A 1 92 ? 15.867 16.125 1.202 1 91.12 92 THR A N 1
ATOM 742 C CA . THR A 1 92 ? 16.594 14.945 1.658 1 91.12 92 THR A CA 1
ATOM 743 C C . THR A 1 92 ? 15.617 13.805 1.965 1 91.12 92 THR A C 1
ATOM 745 O O . THR A 1 92 ? 14.453 14.047 2.293 1 91.12 92 THR A O 1
ATOM 748 N N . TRP A 1 93 ? 16.078 12.625 1.699 1 92.19 93 TRP A N 1
ATOM 749 C CA . TRP A 1 93 ? 15.281 11.438 1.99 1 92.19 93 TRP A CA 1
ATOM 750 C C . TRP A 1 93 ? 16.156 10.297 2.488 1 92.19 93 TRP A C 1
ATOM 752 O O . TRP A 1 93 ? 17.016 9.797 1.753 1 92.19 93 TRP A O 1
ATOM 762 N N . HIS A 1 94 ? 15.906 9.852 3.662 1 89.94 94 HIS A N 1
ATOM 763 C CA . HIS A 1 94 ? 16.672 8.766 4.277 1 89.94 94 HIS A CA 1
ATOM 764 C C . HIS A 1 94 ? 18.172 9.031 4.215 1 89.94 94 HIS A C 1
ATOM 766 O O . HIS A 1 94 ? 18.953 8.133 3.906 1 89.94 94 HIS A O 1
ATOM 772 N N . GLY A 1 95 ? 18.5 10.297 4.414 1 89 95 GLY A N 1
ATOM 773 C CA . GLY A 1 95 ? 19.906 10.68 4.461 1 89 95 GLY A CA 1
ATOM 774 C C . GLY A 1 95 ? 20.5 10.953 3.088 1 89 95 GLY A C 1
ATOM 775 O O . GLY A 1 95 ? 21.656 11.383 2.975 1 89 95 GLY A O 1
ATOM 776 N N . PHE A 1 96 ? 19.797 10.672 2.055 1 92.81 96 PHE A N 1
ATOM 777 C CA . PHE A 1 96 ? 20.266 10.93 0.7 1 92.81 96 PHE A CA 1
ATOM 778 C C . PHE A 1 96 ? 19.875 12.328 0.243 1 92.81 96 PHE A C 1
ATOM 780 O O . PHE A 1 96 ? 18.734 12.766 0.474 1 92.81 96 PHE A O 1
ATOM 787 N N . ASP A 1 97 ? 20.781 13.008 -0.413 1 94.56 97 ASP A N 1
ATOM 788 C CA . ASP A 1 97 ? 20.484 14.297 -1.033 1 94.56 97 ASP A CA 1
ATOM 789 C C . ASP A 1 97 ? 19.766 14.102 -2.369 1 94.56 97 ASP A C 1
ATOM 791 O O . ASP A 1 97 ? 20.375 13.656 -3.344 1 94.56 97 ASP A O 1
ATOM 795 N N . VAL A 1 98 ? 18.562 14.469 -2.408 1 95.56 98 VAL A N 1
ATOM 796 C CA . VAL A 1 98 ? 17.766 14.344 -3.627 1 95.56 98 VAL A CA 1
ATOM 797 C C . VAL A 1 98 ? 17.141 15.695 -3.969 1 95.56 98 VAL A C 1
ATOM 799 O O . VAL A 1 98 ? 15.992 15.758 -4.434 1 95.56 98 VAL A O 1
ATOM 802 N N . HIS A 1 99 ? 17.859 16.703 -3.75 1 95.44 99 HIS A N 1
ATOM 803 C CA . HIS A 1 99 ? 17.391 18.078 -3.877 1 95.44 99 HIS A CA 1
ATOM 804 C C . HIS A 1 99 ? 16.891 18.375 -5.289 1 95.44 99 HIS A C 1
ATOM 806 O O . HIS A 1 99 ? 17.578 18.047 -6.266 1 95.44 99 HIS A O 1
ATOM 812 N N . GLY A 1 100 ? 15.719 18.938 -5.309 1 96.5 100 GLY A N 1
ATOM 813 C CA . GLY A 1 100 ? 15.188 19.438 -6.566 1 96.5 100 GLY A CA 1
ATOM 814 C C . GLY A 1 100 ? 14.484 18.375 -7.395 1 96.5 100 GLY A C 1
ATOM 815 O O . GLY A 1 100 ? 13.844 18.688 -8.398 1 96.5 100 GLY A O 1
ATOM 816 N N . LYS A 1 101 ? 14.547 17.125 -6.996 1 96.75 101 LYS A N 1
ATOM 817 C CA . LYS A 1 101 ? 13.977 16.031 -7.785 1 96.75 101 LYS A CA 1
ATOM 818 C C . LYS A 1 101 ? 12.469 15.914 -7.551 1 96.75 101 LYS A C 1
ATOM 820 O O . LYS A 1 101 ? 11.992 16.125 -6.434 1 96.75 101 LYS A O 1
ATOM 825 N N . ASP A 1 102 ? 11.758 15.594 -8.648 1 98 102 ASP A N 1
ATOM 826 C CA . ASP A 1 102 ? 10.328 15.328 -8.562 1 98 102 ASP A CA 1
ATOM 827 C C . ASP A 1 102 ? 10.055 13.836 -8.375 1 98 102 ASP A C 1
ATOM 829 O O . ASP A 1 102 ? 10.805 13 -8.875 1 98 102 ASP A O 1
ATOM 833 N N . VAL A 1 103 ? 9.062 13.562 -7.691 1 97.38 103 VAL A N 1
ATOM 834 C CA . VAL A 1 103 ? 8.711 12.164 -7.477 1 97.38 103 VAL A CA 1
ATOM 835 C C . VAL A 1 103 ? 7.195 11.992 -7.551 1 97.38 103 VAL A C 1
ATOM 837 O O . VAL A 1 103 ? 6.441 12.859 -7.098 1 97.38 103 VAL A O 1
ATOM 840 N N . THR A 1 104 ? 6.754 10.977 -8.203 1 97.69 104 THR A N 1
ATOM 841 C CA . THR A 1 104 ? 5.352 10.586 -8.297 1 97.69 104 THR A CA 1
ATOM 842 C C . THR A 1 104 ? 5.156 9.156 -7.789 1 97.69 104 THR A C 1
ATOM 844 O O . THR A 1 104 ? 5.957 8.273 -8.086 1 97.69 104 THR A O 1
ATOM 847 N N . TRP A 1 105 ? 4.098 8.93 -6.961 1 96.94 105 TRP A N 1
ATOM 848 C CA . TRP A 1 105 ? 3.846 7.574 -6.48 1 96.94 105 TRP A CA 1
ATOM 849 C C . TRP A 1 105 ? 2.365 7.371 -6.18 1 96.94 105 TRP A C 1
ATOM 851 O O . TRP A 1 105 ? 1.608 8.336 -6.078 1 96.94 105 TRP A O 1
ATOM 861 N N . THR A 1 106 ? 1.971 6.168 -6.109 1 97.62 106 THR A N 1
ATOM 862 C CA . THR A 1 106 ? 0.634 5.789 -5.664 1 97.62 106 THR A CA 1
ATOM 863 C C . THR A 1 106 ? 0.677 5.199 -4.258 1 97.62 106 THR A C 1
ATOM 865 O O . THR A 1 106 ? 1.741 4.805 -3.777 1 97.62 106 THR A O 1
ATOM 868 N N . ALA A 1 107 ? -0.436 5.207 -3.561 1 98.25 107 ALA A N 1
ATOM 869 C CA . ALA A 1 107 ? -0.565 4.641 -2.219 1 98.25 107 ALA A CA 1
ATOM 870 C C . ALA A 1 107 ? -1.982 4.133 -1.972 1 98.25 107 ALA A C 1
ATOM 872 O O . ALA A 1 107 ? -2.947 4.684 -2.508 1 98.25 107 ALA A O 1
ATOM 873 N N . LEU A 1 108 ? -2.143 3.082 -1.318 1 98.81 108 LEU A N 1
ATOM 874 C CA . LEU A 1 108 ? -3.383 2.719 -0.641 1 98.81 108 LEU A CA 1
ATOM 875 C C . LEU A 1 108 ? -3.334 3.113 0.832 1 98.81 108 LEU A C 1
ATOM 877 O O . LEU A 1 108 ? -2.342 2.85 1.516 1 98.81 108 LEU A O 1
ATOM 881 N N . THR A 1 109 ? -4.348 3.777 1.302 1 98.81 109 THR A N 1
ATOM 882 C CA . THR A 1 109 ? -4.398 4.262 2.676 1 98.81 109 THR A CA 1
ATOM 883 C C . THR A 1 109 ? -5.715 3.879 3.34 1 98.81 109 THR A C 1
ATOM 885 O O . THR A 1 109 ? -6.789 4.082 2.766 1 98.81 109 THR A O 1
ATOM 888 N N . TYR A 1 110 ? -5.648 3.25 4.484 1 98.88 110 TYR A N 1
ATOM 889 C CA . TYR A 1 110 ? -6.746 2.814 5.34 1 98.88 110 TYR A CA 1
ATOM 890 C C . TYR A 1 110 ? -6.973 3.799 6.48 1 98.88 110 TYR A C 1
ATOM 892 O O . TYR A 1 110 ? -6.027 4.18 7.176 1 98.88 110 TYR A O 1
ATOM 900 N N . PHE A 1 111 ? -8.211 4.25 6.66 1 98.81 111 PHE A N 1
ATOM 901 C CA . PHE A 1 111 ? -8.609 5.109 7.766 1 98.81 111 PHE A CA 1
ATOM 902 C C . PHE A 1 111 ? -9.742 4.477 8.562 1 98.81 111 PHE A C 1
ATOM 904 O O . PHE A 1 111 ? -10.789 4.133 8 1 98.81 111 PHE A O 1
ATOM 911 N N . ARG A 1 112 ? -9.555 4.309 9.875 1 98.81 112 ARG A N 1
ATOM 912 C CA . ARG A 1 112 ? -10.641 3.922 10.766 1 98.81 112 ARG A CA 1
ATOM 913 C C . ARG A 1 112 ? -11.102 5.105 11.609 1 98.81 112 ARG A C 1
ATOM 915 O O . ARG A 1 112 ? -10.281 5.867 12.117 1 98.81 112 ARG A O 1
ATOM 922 N N . PHE A 1 113 ? -12.438 5.207 11.781 1 98.62 113 PHE A N 1
ATOM 923 C CA . PHE A 1 113 ? -13.023 6.375 12.43 1 98.62 113 PHE A CA 1
ATOM 924 C C . PHE A 1 113 ? -13.703 5.984 13.734 1 98.62 113 PHE A C 1
ATOM 926 O O . PHE A 1 113 ? -14.227 4.879 13.859 1 98.62 113 PHE A O 1
ATOM 933 N N . ASN A 1 114 ? -13.672 6.844 14.695 1 97.94 114 ASN A N 1
ATOM 934 C CA . ASN A 1 114 ? -14.523 6.711 15.875 1 97.94 114 ASN A CA 1
ATOM 935 C C . ASN A 1 114 ? -15.906 7.32 15.633 1 97.94 114 ASN A C 1
ATOM 937 O O . ASN A 1 114 ? -16.156 7.879 14.562 1 97.94 114 ASN A O 1
ATOM 941 N N . PRO A 1 115 ? -16.781 7.145 16.578 1 95.94 115 PRO A N 1
ATOM 942 C CA . PRO A 1 115 ? -18.141 7.652 16.391 1 95.94 115 PRO A CA 1
ATOM 943 C C . PRO A 1 115 ? -18.203 9.172 16.25 1 95.94 115 PRO A C 1
ATOM 945 O O . PRO A 1 115 ? -19.172 9.711 15.727 1 95.94 115 PRO A O 1
ATOM 948 N N . GLU A 1 116 ? -17.234 9.891 16.688 1 95.31 116 GLU A N 1
ATOM 949 C CA . GLU A 1 116 ? -17.188 11.352 16.625 1 95.31 116 GLU A CA 1
ATOM 950 C C . GLU A 1 116 ? -16.688 11.828 15.266 1 95.31 116 GLU A C 1
ATOM 952 O O . GLU A 1 116 ? -16.594 13.031 15.016 1 95.31 116 GLU A O 1
ATOM 957 N N . GLY A 1 117 ? -16.312 10.914 14.43 1 95.94 117 GLY A N 1
ATOM 958 C CA . GLY A 1 117 ? -15.906 11.273 13.078 1 95.94 117 GLY A CA 1
ATOM 959 C C . GLY A 1 117 ? -14.438 11.625 12.969 1 95.94 117 GLY A C 1
ATOM 960 O O . GLY A 1 117 ? -14.016 12.312 12.039 1 95.94 117 GLY A O 1
ATOM 961 N N . LYS A 1 118 ? -13.664 11.18 13.906 1 98.06 118 LYS A N 1
ATOM 962 C CA . LYS A 1 118 ? -12.219 11.383 13.891 1 98.06 118 LYS A CA 1
ATOM 963 C C . LYS A 1 118 ? -11.492 10.094 13.523 1 98.06 118 LYS A C 1
ATOM 965 O O . LYS A 1 118 ? -11.914 9.008 13.906 1 98.06 118 LYS A O 1
ATOM 970 N N . VAL A 1 119 ? -10.406 10.281 12.797 1 98.62 119 VAL A N 1
ATOM 971 C CA . VAL A 1 119 ? -9.586 9.133 12.453 1 98.62 119 VAL A CA 1
ATOM 972 C C . VAL A 1 119 ? -8.852 8.633 13.695 1 98.62 119 VAL A C 1
ATOM 974 O O . VAL A 1 119 ? -8.18 9.406 14.383 1 98.62 119 VAL A O 1
ATOM 977 N N . VAL A 1 120 ? -8.906 7.324 13.938 1 98.75 120 VAL A N 1
ATOM 978 C CA . VAL A 1 120 ? -8.258 6.758 15.117 1 98.75 120 VAL A CA 1
ATOM 979 C C . VAL A 1 120 ? -7.121 5.832 14.68 1 98.75 120 VAL A C 1
ATOM 981 O O . VAL A 1 120 ? -6.273 5.461 15.492 1 98.75 120 VAL A O 1
ATOM 984 N N . GLU A 1 121 ? -7.125 5.445 13.461 1 98.81 121 GLU A N 1
ATOM 985 C CA . GLU A 1 121 ? -6.07 4.609 12.906 1 98.81 121 GLU A CA 1
ATOM 986 C C . GLU A 1 121 ? -5.867 4.891 11.422 1 98.81 121 GLU A C 1
ATOM 988 O O . GLU A 1 121 ? -6.84 5.02 10.672 1 98.81 121 GLU A O 1
ATOM 993 N N . GLU A 1 122 ? -4.699 5.066 10.984 1 98.62 122 GLU A N 1
ATOM 994 C CA . GLU A 1 122 ? -4.309 5.176 9.586 1 98.62 122 GLU A CA 1
ATOM 995 C C . GLU A 1 122 ? -3.227 4.156 9.234 1 98.62 122 GLU A C 1
ATOM 997 O O . GLU A 1 122 ? -2.273 3.969 9.992 1 98.62 122 GLU A O 1
ATOM 1002 N N . ILE A 1 123 ? -3.389 3.436 8.156 1 98.62 123 ILE A N 1
ATOM 1003 C CA . ILE A 1 123 ? -2.373 2.553 7.594 1 98.62 123 ILE A CA 1
ATOM 1004 C C . ILE A 1 123 ? -2.062 2.967 6.16 1 98.62 123 ILE A C 1
ATOM 1006 O O . ILE A 1 123 ? -2.965 3.041 5.32 1 98.62 123 ILE A O 1
ATOM 1010 N N . VAL A 1 124 ? -0.834 3.266 5.883 1 98.19 124 VAL A N 1
ATOM 1011 C CA . VAL A 1 124 ? -0.422 3.684 4.547 1 98.19 124 VAL A CA 1
ATOM 1012 C C . VAL A 1 124 ? 0.538 2.654 3.955 1 98.19 124 VAL A C 1
ATOM 1014 O O . VAL A 1 124 ? 1.508 2.256 4.605 1 98.19 124 VAL A O 1
ATOM 1017 N N . GLU A 1 125 ? 0.289 2.18 2.836 1 98.12 125 GLU A N 1
ATOM 1018 C CA . GLU A 1 125 ? 1.225 1.383 2.049 1 98.12 125 GLU A CA 1
ATOM 1019 C C . GLU A 1 125 ? 1.525 2.047 0.708 1 98.12 125 GLU A C 1
ATOM 1021 O O . GLU A 1 125 ? 0.61 2.486 0.008 1 98.12 125 GLU A O 1
ATOM 1026 N N . ARG A 1 126 ? 2.758 2.094 0.374 1 97.62 126 ARG A N 1
ATOM 1027 C CA . ARG A 1 126 ? 3.242 2.639 -0.89 1 97.62 126 ARG A CA 1
ATOM 1028 C C . ARG A 1 126 ? 4.594 2.035 -1.263 1 97.62 126 ARG A C 1
ATOM 1030 O O . ARG A 1 126 ? 5.316 1.536 -0.399 1 97.62 126 ARG A O 1
ATOM 1037 N N . ASN A 1 127 ? 4.957 2.156 -2.535 1 96.62 127 ASN A N 1
ATOM 1038 C CA . ASN A 1 127 ? 6.203 1.568 -3.01 1 96.62 127 ASN A CA 1
ATOM 1039 C C . ASN A 1 127 ? 7.348 2.58 -2.986 1 96.62 127 ASN A C 1
ATOM 1041 O O . ASN A 1 127 ? 7.602 3.26 -3.982 1 96.62 127 ASN A O 1
ATOM 1045 N N . GLU A 1 128 ? 8.109 2.494 -1.926 1 95.88 128 GLU A N 1
ATOM 1046 C CA . GLU A 1 128 ? 9.188 3.465 -1.756 1 95.88 128 GLU A CA 1
ATOM 1047 C C . GLU A 1 128 ? 10.406 3.084 -2.588 1 95.88 128 GLU A C 1
ATOM 1049 O O . GLU A 1 128 ? 11.281 3.916 -2.828 1 95.88 128 GLU A O 1
ATOM 1054 N N . LEU A 1 129 ? 10.469 1.831 -3.008 1 95.62 129 LEU A N 1
ATOM 1055 C CA . LEU A 1 129 ? 11.555 1.476 -3.916 1 95.62 129 LEU A CA 1
ATOM 1056 C C . LEU A 1 129 ? 11.414 2.209 -5.246 1 95.62 129 LEU A C 1
ATOM 1058 O O . LEU A 1 129 ? 12.398 2.715 -5.789 1 95.62 129 LEU A O 1
ATOM 1062 N N . PHE A 1 130 ? 10.219 2.229 -5.734 1 95.19 130 PHE A N 1
ATOM 1063 C CA . PHE A 1 130 ? 9.93 2.965 -6.957 1 95.19 130 PHE A CA 1
ATOM 1064 C C . PHE A 1 130 ? 10.273 4.441 -6.797 1 95.19 130 PHE A C 1
ATOM 1066 O O . PHE A 1 130 ? 10.836 5.055 -7.703 1 95.19 130 PHE A O 1
ATOM 1073 N N . MET A 1 131 ? 9.977 5.016 -5.68 1 95.38 131 MET A N 1
ATOM 1074 C CA . MET A 1 131 ? 10.32 6.406 -5.387 1 95.38 131 MET A CA 1
ATOM 1075 C C . MET A 1 131 ? 11.828 6.605 -5.379 1 95.38 131 MET A C 1
ATOM 1077 O O . MET A 1 131 ? 12.336 7.566 -5.965 1 95.38 131 MET A O 1
ATOM 1081 N N . ALA A 1 132 ? 12.5 5.727 -4.715 1 95.62 132 ALA A N 1
ATOM 1082 C CA . ALA A 1 132 ? 13.961 5.801 -4.637 1 95.62 132 ALA A CA 1
ATOM 1083 C C . ALA A 1 132 ? 14.586 5.754 -6.027 1 95.62 132 ALA A C 1
ATOM 1085 O O . ALA A 1 132 ? 15.57 6.453 -6.297 1 95.62 132 ALA A O 1
ATOM 1086 N N . LYS A 1 133 ? 14.055 4.945 -6.828 1 95.19 133 LYS A N 1
ATOM 1087 C CA . LYS A 1 133 ? 14.555 4.859 -8.195 1 95.19 133 LYS A CA 1
ATOM 1088 C C . LYS A 1 133 ? 14.375 6.184 -8.938 1 95.19 133 LYS A C 1
ATOM 1090 O O . LYS A 1 133 ? 15.281 6.641 -9.625 1 95.19 133 LYS A O 1
ATOM 1095 N N . GLN A 1 134 ? 13.25 6.781 -8.828 1 96.06 134 GLN A N 1
ATOM 1096 C CA . GLN A 1 134 ? 12.945 8.039 -9.5 1 96.06 134 GLN A CA 1
ATOM 1097 C C . GLN A 1 134 ? 13.961 9.117 -9.117 1 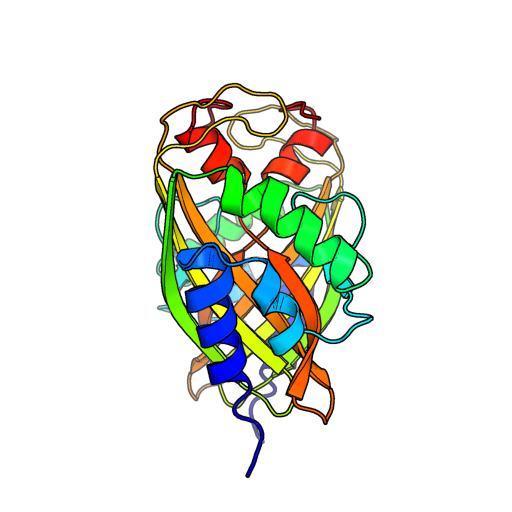96.06 134 GLN A C 1
ATOM 1099 O O . GLN A 1 134 ? 14.328 9.953 -9.945 1 96.06 134 GLN A O 1
ATOM 1104 N N . VAL A 1 135 ? 14.414 9.062 -7.859 1 96.12 135 VAL A N 1
ATOM 1105 C CA . VAL A 1 135 ? 15.258 10.164 -7.383 1 96.12 135 VAL A CA 1
ATOM 1106 C C . VAL A 1 135 ? 16.719 9.75 -7.434 1 96.12 135 VAL A C 1
ATOM 1108 O O . VAL A 1 135 ? 17.594 10.453 -6.906 1 96.12 135 VAL A O 1
ATOM 1111 N N . GLY A 1 136 ? 17 8.594 -7.898 1 94.56 136 GLY A N 1
ATOM 1112 C CA . GLY A 1 136 ? 18.344 8.195 -8.242 1 94.56 136 GLY A CA 1
ATOM 1113 C C . GLY A 1 136 ? 19.094 7.559 -7.086 1 94.56 136 GLY A C 1
ATOM 1114 O O . GLY A 1 136 ? 20.328 7.48 -7.102 1 94.56 136 GLY A O 1
ATOM 1115 N N . ILE A 1 137 ? 18.438 7.113 -6.125 1 94.56 137 ILE A N 1
ATOM 1116 C CA . ILE A 1 137 ? 19.078 6.492 -4.969 1 94.56 137 ILE A CA 1
ATOM 1117 C C . ILE A 1 137 ? 19.453 5.051 -5.301 1 94.56 137 ILE A C 1
ATOM 1119 O O . ILE A 1 137 ? 20.469 4.543 -4.82 1 94.56 137 ILE A O 1
ATOM 1123 N N . ILE A 1 138 ? 18.609 4.438 -6.043 1 93.06 138 ILE A N 1
ATOM 1124 C CA . ILE A 1 138 ? 18.844 3.045 -6.406 1 93.06 138 ILE A CA 1
ATOM 1125 C C . ILE A 1 138 ? 18.453 2.814 -7.863 1 93.06 138 ILE A C 1
ATOM 1127 O O . ILE A 1 138 ? 17.609 3.521 -8.398 1 93.06 138 ILE A O 1
ATOM 1131 N N . ASP A 1 139 ? 19.062 1.923 -8.461 1 91.5 139 ASP A N 1
ATOM 1132 C CA . ASP A 1 139 ? 18.734 1.464 -9.805 1 91.5 139 ASP A CA 1
ATOM 1133 C C . ASP A 1 139 ? 18.484 -0.042 -9.82 1 91.5 139 ASP A C 1
ATOM 1135 O O . ASP A 1 139 ? 19.172 -0.798 -9.133 1 91.5 139 ASP A O 1
ATOM 1139 N N . TYR A 1 140 ? 17.453 -0.429 -10.492 1 83.94 140 TYR A N 1
ATOM 1140 C CA . TYR A 1 140 ? 17.156 -1.853 -10.617 1 83.94 140 TYR A CA 1
ATOM 1141 C C . TYR A 1 140 ? 16.406 -2.146 -11.906 1 83.94 140 TYR A C 1
ATOM 1143 O O . TYR A 1 140 ? 15.891 -1.231 -12.555 1 83.94 140 TYR A O 1
ATOM 1151 N N . GLN A 1 141 ? 16.438 -3.4 -12.414 1 74.75 141 GLN A N 1
ATOM 1152 C CA . GLN A 1 141 ? 15.797 -3.846 -13.641 1 74.75 141 GLN A CA 1
ATOM 1153 C C . GLN A 1 141 ? 14.375 -4.32 -13.375 1 74.75 141 GLN A C 1
ATOM 1155 O O . GLN A 1 141 ? 14.062 -4.773 -12.273 1 74.75 141 GLN A O 1
ATOM 1160 N N . MET B 1 1 ? -27.438 -16.234 -2.486 1 37.28 1 MET B N 1
ATOM 1161 C CA . MET B 1 1 ? -26.438 -16.406 -1.434 1 37.28 1 MET B CA 1
ATOM 1162 C C . MET B 1 1 ? -25.281 -15.445 -1.636 1 37.28 1 MET B C 1
ATOM 1164 O O . MET B 1 1 ? -24.703 -15.375 -2.725 1 37.28 1 MET B O 1
ATOM 1168 N N . SER B 1 2 ? -25.203 -14.188 -1.177 1 46.31 2 SER B N 1
ATOM 1169 C CA . SER B 1 2 ? -24.391 -13.008 -1.471 1 46.31 2 SER B CA 1
ATOM 1170 C C . SER B 1 2 ? -22.922 -13.367 -1.579 1 46.31 2 SER B C 1
ATOM 1172 O O . SER B 1 2 ? -22.375 -14.047 -0.706 1 46.31 2 SER B O 1
ATOM 1174 N N . LEU B 1 3 ? -22.297 -13.727 -2.836 1 61.22 3 LEU B N 1
ATOM 1175 C CA . LEU B 1 3 ? -20.953 -14.234 -3.09 1 61.22 3 LEU B CA 1
ATOM 1176 C C . LEU B 1 3 ? -19.953 -13.68 -2.068 1 61.22 3 LEU B C 1
ATOM 1178 O O . LEU B 1 3 ? -20.016 -12.5 -1.72 1 61.22 3 LEU B O 1
ATOM 1182 N N . ASN B 1 4 ? -19.453 -14.594 -1.137 1 89.38 4 ASN B N 1
ATOM 1183 C CA . ASN B 1 4 ? -18.516 -14.25 -0.066 1 89.38 4 ASN B CA 1
ATOM 1184 C C . ASN B 1 4 ? -17.172 -13.789 -0.618 1 89.38 4 ASN B C 1
ATOM 1186 O O . ASN B 1 4 ? -16.234 -14.578 -0.71 1 89.38 4 ASN B O 1
ATOM 1190 N N . ASN B 1 5 ? -17.172 -12.602 -1.095 1 96.75 5 ASN B N 1
ATOM 1191 C CA . ASN B 1 5 ? -16.016 -12.016 -1.74 1 96.75 5 ASN B CA 1
ATOM 1192 C C . ASN B 1 5 ? -14.773 -12.102 -0.849 1 96.75 5 ASN B C 1
ATOM 1194 O O . ASN B 1 5 ? -13.672 -12.352 -1.334 1 96.75 5 ASN B O 1
ATOM 1198 N N . LEU B 1 6 ? -14.977 -11.984 0.422 1 97.5 6 LEU B N 1
ATOM 1199 C CA . LEU B 1 6 ? -13.852 -12.078 1.347 1 97.5 6 LEU B CA 1
ATOM 1200 C C . LEU B 1 6 ? -13.289 -13.492 1.378 1 97.5 6 LEU B C 1
ATOM 1202 O O . LEU B 1 6 ? -12.07 -13.68 1.406 1 97.5 6 LEU B O 1
ATOM 1206 N N . GLU B 1 7 ? -14.156 -14.414 1.419 1 97.25 7 GLU B N 1
ATOM 1207 C CA . GLU B 1 7 ? -13.711 -15.805 1.405 1 97.25 7 GLU B CA 1
ATOM 1208 C C . GLU B 1 7 ? -12.922 -16.125 0.137 1 97.25 7 GLU B C 1
ATOM 1210 O O . GLU B 1 7 ? -11.953 -16.875 0.174 1 97.25 7 GLU B O 1
ATOM 1215 N N . THR B 1 8 ? -13.359 -15.586 -0.973 1 97.75 8 THR B N 1
ATOM 1216 C CA . THR B 1 8 ? -12.633 -15.742 -2.23 1 97.75 8 THR B CA 1
ATOM 1217 C C . THR B 1 8 ? -11.211 -15.203 -2.107 1 97.75 8 THR B C 1
ATOM 1219 O O . THR B 1 8 ? -10.258 -15.859 -2.51 1 97.75 8 THR B O 1
ATOM 1222 N N . VAL B 1 9 ? -11.047 -14.031 -1.496 1 98.5 9 VAL B N 1
ATOM 1223 C CA . VAL B 1 9 ? -9.727 -13.43 -1.302 1 98.5 9 VAL B CA 1
ATOM 1224 C C . VAL B 1 9 ? -8.875 -14.32 -0.406 1 98.5 9 VAL B C 1
ATOM 1226 O O . VAL B 1 9 ? -7.707 -14.578 -0.708 1 98.5 9 VAL B O 1
ATOM 1229 N N . LYS B 1 10 ? -9.461 -14.75 0.652 1 98.25 10 LYS B N 1
ATOM 1230 C CA . LYS B 1 10 ? -8.727 -15.602 1.588 1 98.25 10 LYS B CA 1
ATOM 1231 C C . LYS B 1 10 ? -8.281 -16.891 0.92 1 98.25 10 LYS B C 1
ATOM 1233 O O . LYS B 1 10 ? -7.16 -17.359 1.135 1 98.25 10 LYS B O 1
ATOM 1238 N N . LYS B 1 11 ? -9.133 -17.484 0.112 1 98.06 11 LYS B N 1
ATOM 1239 C CA . LYS B 1 11 ? -8.789 -18.703 -0.615 1 98.06 11 LYS B CA 1
ATOM 1240 C C . LYS B 1 11 ? -7.68 -18.438 -1.631 1 98.06 11 LYS B C 1
ATOM 1242 O O . LYS B 1 11 ? -6.773 -19.25 -1.796 1 98.06 11 LYS B O 1
ATOM 1247 N N . TYR B 1 12 ? -7.797 -17.312 -2.32 1 98.38 12 TYR B N 1
ATOM 1248 C CA . TYR B 1 12 ? -6.746 -16.953 -3.26 1 98.38 12 TYR B CA 1
ATOM 1249 C C . TYR B 1 12 ? -5.383 -16.938 -2.578 1 98.38 12 TYR B C 1
ATOM 1251 O O . TYR B 1 12 ? -4.434 -17.562 -3.068 1 98.38 12 TYR B O 1
ATOM 1259 N N . PHE B 1 13 ? -5.27 -16.297 -1.45 1 98.44 13 PHE B N 1
ATOM 1260 C CA . PHE B 1 13 ? -3.99 -16.234 -0.754 1 98.44 13 PHE B CA 1
ATOM 1261 C C . PHE B 1 13 ? -3.602 -17.594 -0.205 1 98.44 13 PHE B C 1
ATOM 1263 O O . PHE B 1 13 ? -2.439 -18 -0.287 1 98.44 13 PHE B O 1
ATOM 1270 N N . LYS B 1 14 ? -4.527 -18.312 0.335 1 98.12 14 LYS B N 1
ATOM 1271 C CA . LYS B 1 14 ? -4.25 -19.625 0.934 1 98.12 14 LYS B CA 1
ATOM 1272 C C . LYS B 1 14 ? -3.748 -20.609 -0.113 1 98.12 14 LYS B C 1
ATOM 1274 O O . LYS B 1 14 ? -2.719 -21.25 0.082 1 98.12 14 LYS B O 1
ATOM 1279 N N . TYR B 1 15 ? -4.359 -20.641 -1.189 1 98.06 15 TYR B N 1
ATOM 1280 C CA . TYR B 1 15 ? -4.098 -21.734 -2.113 1 98.06 15 TYR B CA 1
ATOM 1281 C C . TYR B 1 15 ? -3.127 -21.312 -3.207 1 98.06 15 TYR B C 1
ATOM 1283 O O . TYR B 1 15 ? -2.291 -22.109 -3.646 1 98.06 15 TYR B O 1
ATOM 1291 N N . CYS B 1 16 ? -3.26 -20.078 -3.688 1 97.88 16 CYS B N 1
ATOM 1292 C CA . CYS B 1 16 ? -2.418 -19.672 -4.805 1 97.88 16 CYS B CA 1
ATOM 1293 C C . CYS B 1 16 ? -1.095 -19.094 -4.312 1 97.88 16 CYS B C 1
ATOM 1295 O O . CYS B 1 16 ? -0.027 -19.484 -4.789 1 97.88 16 CYS B O 1
ATOM 1297 N N . VAL B 1 17 ? -1.098 -18.219 -3.355 1 97.19 17 VAL B N 1
ATOM 1298 C CA . VAL B 1 17 ? 0.114 -17.547 -2.893 1 97.19 17 VAL B CA 1
ATOM 1299 C C . VAL B 1 17 ? 0.852 -18.453 -1.9 1 97.19 17 VAL B C 1
ATOM 1301 O O . VAL B 1 17 ? 1.93 -18.969 -2.203 1 97.19 17 VAL B O 1
ATOM 1304 N N . ASP B 1 18 ? 0.179 -18.734 -0.779 1 97.69 18 ASP B N 1
ATOM 1305 C CA . ASP B 1 18 ? 0.799 -19.562 0.253 1 97.69 18 ASP B CA 1
ATOM 1306 C C . ASP B 1 18 ? 0.948 -21.016 -0.215 1 97.69 18 ASP B C 1
ATOM 1308 O O . ASP B 1 18 ? 1.96 -21.656 0.064 1 97.69 18 ASP B O 1
ATOM 1312 N N . GLY B 1 19 ? -0.056 -21.5 -0.875 1 97.06 19 GLY B N 1
ATOM 1313 C CA . GLY B 1 19 ? -0.084 -22.875 -1.328 1 97.06 19 GLY B CA 1
ATOM 1314 C C . GLY B 1 19 ? 0.723 -23.109 -2.592 1 97.06 19 GLY B C 1
ATOM 1315 O O . GLY B 1 19 ? 0.908 -24.25 -3.02 1 97.06 19 GLY B O 1
ATOM 1316 N N . LYS B 1 20 ? 1.073 -22.031 -3.242 1 96.12 20 LYS B N 1
ATOM 1317 C CA . LYS B 1 20 ? 1.946 -22.047 -4.41 1 96.12 20 LYS B CA 1
ATOM 1318 C C . LYS B 1 20 ? 1.278 -22.766 -5.582 1 96.12 20 LYS B C 1
ATOM 1320 O O . LYS B 1 20 ? 1.934 -23.516 -6.32 1 96.12 20 LYS B O 1
ATOM 1325 N N . ASP B 1 21 ? 0.011 -22.594 -5.68 1 96.69 21 ASP B N 1
ATOM 1326 C CA . ASP B 1 21 ? -0.747 -23.172 -6.785 1 96.69 21 ASP B CA 1
ATOM 1327 C C . ASP B 1 21 ? -1.246 -22.094 -7.734 1 96.69 21 ASP B C 1
ATOM 1329 O O . ASP B 1 21 ? -2.414 -21.703 -7.68 1 96.69 21 ASP B O 1
ATOM 1333 N N . ALA B 1 22 ? -0.44 -21.719 -8.68 1 95.62 22 ALA B N 1
ATOM 1334 C CA . ALA B 1 22 ? -0.736 -20.625 -9.594 1 95.62 22 ALA B CA 1
ATOM 1335 C C . ALA B 1 22 ? -1.905 -20.969 -10.508 1 95.62 22 ALA B C 1
ATOM 1337 O O . ALA B 1 22 ? -2.625 -20.078 -10.977 1 95.62 22 ALA B O 1
ATOM 1338 N N . GLU B 1 23 ? -2.125 -22.188 -10.766 1 95.38 23 GLU B N 1
ATOM 1339 C CA . GLU B 1 23 ? -3.17 -22.594 -11.695 1 95.38 23 GLU B CA 1
ATOM 1340 C C . GLU B 1 23 ? -4.559 -22.266 -11.156 1 95.38 23 GLU B C 1
ATOM 1342 O O . GLU B 1 23 ? -5.496 -22.062 -11.93 1 95.38 23 GLU B O 1
ATOM 1347 N N . ARG B 1 24 ? -4.688 -22.141 -9.906 1 97.06 24 ARG B N 1
ATOM 1348 C CA . ARG B 1 24 ? -5.996 -21.953 -9.281 1 97.06 24 ARG B CA 1
ATOM 1349 C C . ARG B 1 24 ? -6.445 -20.5 -9.367 1 97.06 24 ARG B C 1
ATOM 1351 O O . ARG B 1 24 ? -7.578 -20.188 -9.008 1 97.06 24 ARG B O 1
ATOM 1358 N N . VAL B 1 25 ? -5.613 -19.594 -9.867 1 97.81 25 VAL B N 1
ATOM 1359 C CA . VAL B 1 25 ? -6.016 -18.188 -9.945 1 97.81 25 VAL B CA 1
ATOM 1360 C C . VAL B 1 25 ? -7.27 -18.062 -10.805 1 97.81 25 VAL B C 1
ATOM 1362 O O . VAL B 1 25 ? -8.102 -17.172 -10.57 1 97.81 25 VAL B O 1
ATOM 1365 N N . LYS B 1 26 ? -7.492 -18.922 -11.75 1 97.38 26 LYS B N 1
ATOM 1366 C CA . LYS B 1 26 ? -8.633 -18.859 -12.656 1 97.38 26 LYS B CA 1
ATOM 1367 C C . LYS B 1 26 ? -9.945 -19.109 -11.906 1 97.38 26 LYS B C 1
ATOM 1369 O O . LYS B 1 26 ? -11.023 -18.781 -12.414 1 97.38 26 LYS B O 1
ATOM 1374 N N . GLU B 1 27 ? -9.867 -19.719 -10.781 1 97.56 27 GLU B N 1
ATOM 1375 C CA . GLU B 1 27 ? -11.047 -19.953 -9.953 1 97.56 27 GLU B CA 1
ATOM 1376 C C . GLU B 1 27 ? -11.539 -18.641 -9.32 1 97.56 27 GLU B C 1
ATOM 1378 O O . GLU B 1 27 ? -12.727 -18.5 -9.016 1 97.56 27 GLU B O 1
ATOM 1383 N N . TYR B 1 28 ? -10.672 -17.672 -9.18 1 98.31 28 TYR B N 1
ATOM 1384 C CA . TYR B 1 28 ? -10.977 -16.531 -8.336 1 98.31 28 TYR B CA 1
ATOM 1385 C C . TYR B 1 28 ? -11.008 -15.242 -9.148 1 98.31 28 TYR B C 1
ATOM 1387 O O . TYR B 1 28 ? -11.664 -14.273 -8.766 1 98.31 28 TYR B O 1
ATOM 1395 N N . PHE B 1 29 ? -10.336 -15.219 -10.297 1 98.62 29 PHE B N 1
ATOM 1396 C CA . PHE B 1 29 ? -10.18 -14 -11.094 1 98.62 29 PHE B CA 1
ATOM 1397 C C . PHE B 1 29 ? -10.883 -14.141 -12.438 1 98.62 29 PHE B C 1
ATOM 1399 O O . PHE B 1 29 ? -10.945 -15.242 -13 1 98.62 29 PHE B O 1
ATOM 1406 N N . ASP B 1 30 ? -11.383 -13.039 -12.938 1 98.62 30 ASP B N 1
ATOM 1407 C CA . ASP B 1 30 ? -11.984 -12.969 -14.266 1 98.62 30 ASP B CA 1
ATOM 1408 C C . ASP B 1 30 ? -10.93 -13.125 -15.359 1 98.62 30 ASP B C 1
ATOM 1410 O O . ASP B 1 30 ? -9.773 -12.742 -15.172 1 98.62 30 ASP B O 1
ATOM 1414 N N . LYS B 1 31 ? -11.305 -13.531 -16.516 1 98.19 31 LYS B N 1
ATOM 1415 C CA . LYS B 1 31 ? -10.398 -13.758 -17.641 1 98.19 31 LYS B CA 1
ATOM 1416 C C . LYS B 1 31 ? -9.742 -12.461 -18.078 1 98.19 31 LYS B C 1
ATOM 1418 O O . LYS B 1 31 ? -8.609 -12.469 -18.578 1 98.19 31 LYS B O 1
ATOM 1423 N N . ASP B 1 32 ? -10.398 -11.32 -17.844 1 98.19 32 ASP B N 1
ATOM 1424 C CA . ASP B 1 32 ? -9.898 -10.023 -18.297 1 98.19 32 ASP B CA 1
ATOM 1425 C C . ASP B 1 32 ? -9.453 -9.164 -17.125 1 98.19 32 ASP B C 1
ATOM 1427 O O . ASP B 1 32 ? -9.57 -7.934 -17.172 1 98.19 32 ASP B O 1
ATOM 1431 N N . VAL B 1 33 ? -9.094 -9.812 -16.062 1 98.62 33 VAL B N 1
ATOM 1432 C CA . VAL B 1 33 ? -8.695 -9.102 -14.852 1 98.62 33 VAL B CA 1
ATOM 1433 C C . VAL B 1 33 ? -7.574 -8.117 -15.172 1 98.62 33 VAL B C 1
ATOM 1435 O O . VAL B 1 33 ? -6.754 -8.367 -16.047 1 98.62 33 VAL B O 1
ATOM 1438 N N . ILE B 1 34 ? -7.562 -6.961 -14.508 1 98.5 34 ILE B N 1
ATOM 1439 C CA . ILE B 1 34 ? -6.488 -5.973 -14.547 1 98.5 34 ILE B CA 1
ATOM 1440 C C . ILE B 1 34 ? -5.812 -5.895 -13.18 1 98.5 34 ILE B C 1
ATOM 1442 O O . ILE B 1 34 ? -6.473 -5.668 -12.164 1 98.5 34 ILE B O 1
ATOM 1446 N N . ILE B 1 35 ? -4.48 -6.07 -13.156 1 97.75 35 ILE B N 1
ATOM 1447 C CA . ILE B 1 35 ? -3.74 -6.125 -11.906 1 97.75 35 ILE B CA 1
ATOM 1448 C C . ILE B 1 35 ? -2.664 -5.043 -11.891 1 97.75 35 ILE B C 1
ATOM 1450 O O . ILE B 1 35 ? -1.838 -4.969 -12.805 1 97.75 35 ILE B O 1
ATOM 1454 N N . HIS B 1 36 ? -2.729 -4.234 -10.875 1 97.31 36 HIS B N 1
ATOM 1455 C CA . HIS B 1 36 ? -1.718 -3.217 -10.617 1 97.31 36 HIS B CA 1
ATOM 1456 C C . HIS B 1 36 ? -0.795 -3.631 -9.477 1 97.31 36 HIS B C 1
ATOM 1458 O O . HIS B 1 36 ? -1.237 -3.77 -8.328 1 97.31 36 HIS B O 1
ATOM 1464 N N . ARG B 1 37 ? 0.443 -3.809 -9.766 1 92.88 37 ARG B N 1
ATOM 1465 C CA . ARG B 1 37 ? 1.429 -4.223 -8.773 1 92.88 37 ARG B CA 1
ATOM 1466 C C . ARG B 1 37 ? 2.631 -3.283 -8.766 1 92.88 37 ARG B C 1
ATOM 1468 O O . ARG B 1 37 ? 3.039 -2.787 -9.82 1 92.88 37 ARG B O 1
ATOM 1475 N N . PRO B 1 38 ? 3.184 -3.057 -7.613 1 86.62 38 PRO B N 1
ATOM 1476 C CA . PRO B 1 38 ? 4.297 -2.107 -7.512 1 86.62 38 PRO B CA 1
ATOM 1477 C C . PRO B 1 38 ? 5.523 -2.549 -8.305 1 86.62 38 PRO B C 1
ATOM 1479 O O . PRO B 1 38 ? 6.324 -1.71 -8.727 1 86.62 38 PRO B O 1
ATOM 1482 N N . ASP B 1 39 ? 5.684 -3.771 -8.453 1 77.81 39 ASP B N 1
ATOM 1483 C CA . ASP B 1 39 ? 6.898 -4.277 -9.086 1 77.81 39 ASP B CA 1
ATOM 1484 C C . ASP B 1 39 ? 6.758 -4.305 -10.609 1 77.81 39 ASP B C 1
ATOM 1486 O O . ASP B 1 39 ? 7.672 -4.738 -11.312 1 77.81 39 ASP B O 1
ATOM 1490 N N . CYS B 1 40 ? 5.559 -3.865 -11.039 1 80.69 40 CYS B N 1
ATOM 1491 C CA . CYS B 1 40 ? 5.316 -3.867 -12.484 1 80.69 40 CYS B CA 1
ATOM 1492 C C . CYS B 1 40 ? 5.18 -2.447 -13.016 1 80.69 40 CYS B C 1
ATOM 1494 O O . CYS B 1 40 ? 4.488 -1.62 -12.422 1 80.69 40 CYS B O 1
ATOM 1496 N N . ASP B 1 41 ? 5.781 -2.201 -14.125 1 80.25 41 ASP B N 1
ATOM 1497 C CA . ASP B 1 41 ? 5.73 -0.879 -14.742 1 80.25 41 ASP B CA 1
ATOM 1498 C C . ASP B 1 41 ? 4.355 -0.61 -15.352 1 80.25 41 ASP B C 1
ATOM 1500 O O . ASP B 1 41 ? 3.945 0.544 -15.484 1 80.25 41 ASP B O 1
ATOM 1504 N N . ALA B 1 42 ? 3.781 -1.641 -15.828 1 90.19 42 ALA B N 1
ATOM 1505 C CA . ALA B 1 42 ? 2.453 -1.564 -16.438 1 90.19 42 ALA B CA 1
ATOM 1506 C C . ALA B 1 42 ? 1.512 -2.598 -15.82 1 90.19 42 ALA B C 1
ATOM 1508 O O . ALA B 1 42 ? 1.956 -3.635 -15.32 1 90.19 42 ALA B O 1
ATOM 1509 N N . PRO B 1 43 ? 0.223 -2.248 -15.883 1 96.12 43 PRO B N 1
ATOM 1510 C CA . PRO B 1 43 ? -0.726 -3.238 -15.367 1 96.12 43 PRO B CA 1
ATOM 1511 C C . PRO B 1 43 ? -0.657 -4.566 -16.125 1 96.12 43 PRO B C 1
ATOM 1513 O O . PRO B 1 43 ? -0.375 -4.586 -17.312 1 96.12 43 PRO B O 1
ATOM 1516 N N . ILE B 1 44 ? -0.856 -5.648 -15.352 1 96.81 44 ILE B N 1
ATOM 1517 C CA . ILE B 1 44 ? -0.998 -6.969 -15.953 1 96.81 44 ILE B CA 1
ATOM 1518 C C . ILE B 1 44 ? -2.438 -7.172 -16.422 1 96.81 44 ILE B C 1
ATOM 1520 O O . ILE B 1 44 ? -3.379 -7.008 -15.648 1 96.81 44 ILE B O 1
ATOM 1524 N N . HIS B 1 45 ? -2.584 -7.531 -17.703 1 97.81 45 HIS B N 1
ATOM 1525 C CA . HIS B 1 45 ? -3.91 -7.727 -18.266 1 97.81 45 HIS B CA 1
ATOM 1526 C C . HIS B 1 45 ? -4.18 -9.203 -18.547 1 97.81 45 HIS B C 1
ATOM 1528 O O . HIS B 1 45 ? -3.422 -9.852 -19.281 1 97.81 45 HIS B O 1
ATOM 1534 N N . GLY B 1 46 ? -5.25 -9.664 -17.938 1 98.31 46 GLY B N 1
ATOM 1535 C CA . GLY B 1 46 ? -5.672 -11.016 -18.234 1 98.31 46 GLY B CA 1
ATOM 1536 C C . GLY B 1 46 ? -5.152 -12.039 -17.25 1 98.31 46 GLY B C 1
ATOM 1537 O O . GLY B 1 46 ? -4.008 -11.953 -16.797 1 98.31 46 GLY B O 1
ATOM 1538 N N . VAL B 1 47 ? -5.98 -13.062 -17.016 1 98 47 VAL B N 1
ATOM 1539 C CA . VAL B 1 47 ? -5.715 -14.023 -15.945 1 98 47 VAL B CA 1
ATOM 1540 C C . VAL B 1 47 ? -4.508 -14.891 -16.312 1 98 47 VAL B C 1
ATOM 1542 O O . 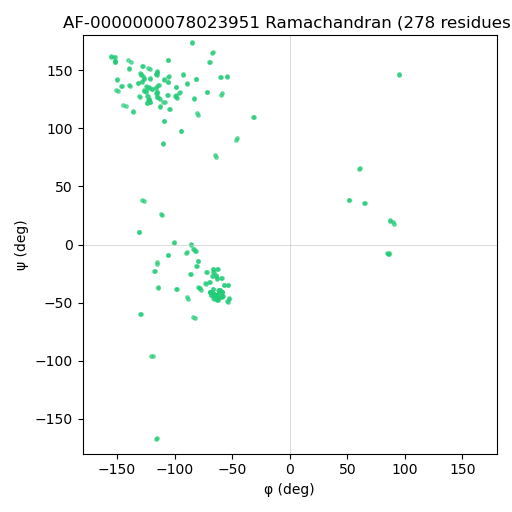VAL B 1 47 ? -3.73 -15.281 -15.445 1 98 47 VAL B O 1
ATOM 1545 N N . GLU B 1 48 ? -4.246 -15.203 -17.562 1 97.56 48 GLU B N 1
ATOM 1546 C CA . GLU B 1 48 ? -3.104 -16 -17.984 1 97.56 48 GLU B CA 1
ATOM 1547 C C . GLU B 1 48 ? -1.787 -15.281 -17.719 1 97.56 48 GLU B C 1
ATOM 1549 O O . GLU B 1 48 ? -0.841 -15.875 -17.203 1 97.56 48 GLU B O 1
ATOM 1554 N N . ASN B 1 49 ? -1.792 -14.023 -18.125 1 96.81 49 ASN B N 1
ATOM 1555 C CA . ASN B 1 49 ? -0.609 -13.219 -17.844 1 96.81 49 ASN B CA 1
ATOM 1556 C C . ASN B 1 49 ? -0.372 -13.094 -16.344 1 96.81 49 ASN B C 1
ATOM 1558 O O . ASN B 1 49 ? 0.772 -13.109 -15.883 1 96.81 49 ASN B O 1
ATOM 1562 N N . PHE B 1 50 ? -1.476 -12.953 -15.648 1 97.25 50 PHE B N 1
ATOM 1563 C CA . PHE B 1 50 ? -1.368 -12.859 -14.203 1 97.25 50 PHE B CA 1
ATOM 1564 C C . PHE B 1 50 ? -0.787 -14.148 -13.625 1 97.25 50 PHE B C 1
ATOM 1566 O O . PHE B 1 50 ? 0.111 -14.102 -12.781 1 97.25 50 PHE B O 1
ATOM 1573 N N . LYS B 1 51 ? -1.304 -15.211 -14.047 1 96.75 51 LYS B N 1
ATOM 1574 C CA . LYS B 1 51 ? -0.799 -16.516 -13.609 1 96.75 51 LYS B CA 1
ATOM 1575 C C . LYS B 1 51 ? 0.709 -16.609 -13.82 1 96.75 51 LYS B C 1
ATOM 1577 O O . LYS B 1 51 ? 1.44 -17 -12.906 1 96.75 51 LYS B O 1
ATOM 1582 N N . ASN B 1 52 ? 1.205 -16.25 -14.914 1 95.31 52 ASN B N 1
ATOM 1583 C CA . ASN B 1 52 ? 2.629 -16.297 -15.227 1 95.31 52 ASN B CA 1
ATOM 1584 C C . ASN B 1 52 ? 3.438 -15.367 -14.336 1 95.31 52 ASN B C 1
ATOM 1586 O O . ASN B 1 52 ? 4.508 -15.734 -13.852 1 95.31 52 ASN B O 1
ATOM 1590 N N . ALA B 1 53 ? 2.928 -14.227 -14.156 1 92.5 53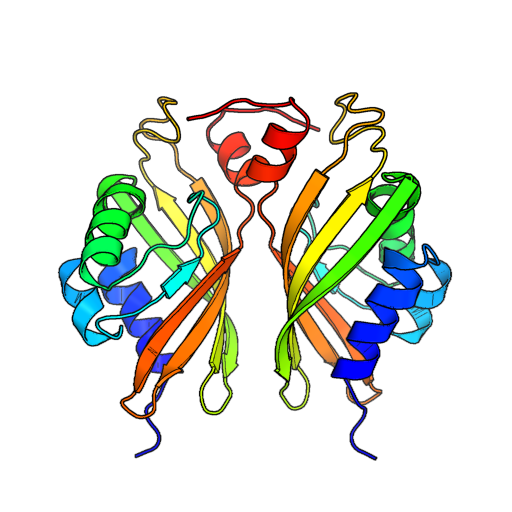 ALA B N 1
ATOM 1591 C CA . ALA B 1 53 ? 3.609 -13.266 -13.289 1 92.5 53 ALA B CA 1
ATOM 1592 C C . ALA B 1 53 ? 3.678 -13.773 -11.852 1 92.5 53 ALA B C 1
ATOM 1594 O O . ALA B 1 53 ? 4.707 -13.641 -11.188 1 92.5 53 ALA B O 1
ATOM 1595 N N . LEU B 1 54 ? 2.594 -14.305 -11.406 1 93.44 54 LEU B N 1
ATOM 1596 C CA . LEU B 1 54 ? 2.539 -14.859 -10.055 1 93.44 54 LEU B CA 1
ATOM 1597 C C . LEU B 1 54 ? 3.574 -15.969 -9.883 1 93.44 54 LEU B C 1
ATOM 1599 O O . LEU B 1 54 ? 4.273 -16.016 -8.867 1 93.44 54 LEU B O 1
ATOM 1603 N N . LEU B 1 55 ? 3.674 -16.828 -10.844 1 92.69 55 LEU B N 1
ATOM 1604 C CA . LEU B 1 55 ? 4.645 -17.906 -10.828 1 92.69 55 LEU B CA 1
ATOM 1605 C C . LEU B 1 55 ? 6.066 -17.375 -10.758 1 92.69 55 LEU B C 1
ATOM 1607 O O . LEU B 1 55 ? 6.855 -17.797 -9.906 1 92.69 55 LEU B O 1
ATOM 1611 N N . GLU B 1 56 ? 6.344 -16.422 -11.516 1 88.25 56 GLU B N 1
ATOM 1612 C CA . GLU B 1 56 ? 7.703 -15.914 -11.664 1 88.25 56 GLU B CA 1
ATOM 1613 C C . GLU B 1 56 ? 8.094 -15.031 -10.477 1 88.25 56 GLU B C 1
ATOM 1615 O O . GLU B 1 56 ? 9.219 -15.117 -9.977 1 88.25 56 GLU B O 1
ATOM 1620 N N . HIS B 1 57 ? 7.137 -14.25 -9.992 1 84.94 57 HIS B N 1
ATOM 1621 C CA . HIS B 1 57 ? 7.523 -13.18 -9.078 1 84.94 57 HIS B CA 1
ATOM 1622 C C . HIS B 1 57 ? 7.145 -13.516 -7.645 1 84.94 57 HIS B C 1
ATOM 1624 O O . HIS B 1 57 ? 7.539 -12.805 -6.711 1 84.94 57 HIS B O 1
ATOM 1630 N N . VAL B 1 58 ? 6.426 -14.531 -7.453 1 87.5 58 VAL B N 1
ATOM 1631 C CA . VAL B 1 58 ? 6.027 -14.859 -6.086 1 87.5 58 VAL B CA 1
ATOM 1632 C C . VAL B 1 58 ? 6.32 -16.328 -5.797 1 87.5 58 VAL B C 1
ATOM 1634 O O . VAL B 1 58 ? 7.191 -16.641 -4.984 1 87.5 58 VAL B O 1
ATOM 1637 N N . ILE B 1 59 ? 5.746 -17.219 -6.535 1 90.06 59 ILE B N 1
ATOM 1638 C CA . ILE B 1 59 ? 5.773 -18.641 -6.227 1 90.06 59 ILE B CA 1
ATOM 1639 C C . ILE B 1 59 ? 7.203 -19.156 -6.348 1 90.06 59 ILE B C 1
ATOM 1641 O O . ILE B 1 59 ? 7.68 -19.891 -5.469 1 90.06 59 ILE B O 1
ATOM 1645 N N . ASN B 1 60 ? 7.914 -18.766 -7.332 1 91.38 60 ASN B N 1
ATOM 1646 C CA . ASN B 1 60 ? 9.266 -19.266 -7.566 1 91.38 60 ASN B CA 1
ATOM 1647 C C . ASN B 1 60 ? 10.312 -18.422 -6.852 1 91.38 60 ASN B C 1
ATOM 1649 O O . ASN B 1 60 ? 11.484 -18.812 -6.781 1 91.38 60 ASN B O 1
ATOM 1653 N N . ARG B 1 61 ? 9.906 -17.422 -6.316 1 92.94 61 ARG B N 1
ATOM 1654 C CA . ARG B 1 61 ? 10.859 -16.5 -5.711 1 92.94 61 ARG B CA 1
ATOM 1655 C C . ARG B 1 61 ? 11.188 -16.906 -4.277 1 92.94 61 ARG B C 1
ATOM 1657 O O . ARG B 1 61 ? 12.25 -16.562 -3.76 1 92.94 61 ARG B O 1
ATOM 1664 N N . TYR B 1 62 ? 10.266 -17.609 -3.682 1 95.94 62 TYR B N 1
ATOM 1665 C CA . TYR B 1 62 ? 10.43 -17.969 -2.279 1 95.94 62 TYR B CA 1
ATOM 1666 C C . TYR B 1 62 ? 10.203 -19.469 -2.072 1 95.94 62 TYR B C 1
ATOM 1668 O O . TYR B 1 62 ? 9.422 -20.078 -2.795 1 95.94 62 TYR B O 1
ATOM 1676 N N . GLU B 1 63 ? 10.922 -20.078 -1.1 1 96.31 63 GLU B N 1
ATOM 1677 C CA . GLU B 1 63 ? 10.664 -21.453 -0.717 1 96.31 63 GLU B CA 1
ATOM 1678 C C . GLU B 1 63 ? 9.297 -21.609 -0.055 1 96.31 63 GLU B C 1
ATOM 1680 O O . GLU B 1 63 ? 8.602 -22.594 -0.268 1 96.31 63 GLU B O 1
ATOM 1685 N N . SER B 1 64 ? 8.953 -20.625 0.736 1 97.12 64 SER B N 1
ATOM 1686 C CA . SER B 1 64 ? 7.648 -20.625 1.389 1 97.12 64 SER B CA 1
ATOM 1687 C C . SER B 1 64 ? 7.164 -19.203 1.663 1 97.12 64 SER B C 1
ATOM 1689 O O . SER B 1 64 ? 7.965 -18.266 1.723 1 97.12 64 SER B O 1
ATOM 1691 N N . ILE B 1 65 ? 5.918 -19.078 1.8 1 97.5 65 ILE B N 1
ATOM 1692 C CA . ILE B 1 65 ? 5.266 -17.812 2.133 1 97.5 65 ILE B CA 1
ATOM 1693 C C . ILE B 1 65 ? 4.043 -18.094 3.01 1 97.5 65 ILE B C 1
ATOM 1695 O O . ILE B 1 65 ? 3.311 -19.062 2.783 1 97.5 65 ILE B O 1
ATOM 1699 N N . GLU B 1 66 ? 3.893 -17.312 4.008 1 98.25 66 GLU B N 1
ATOM 1700 C CA . GLU B 1 66 ? 2.725 -17.344 4.883 1 98.25 66 GLU B CA 1
ATOM 1701 C C . GLU B 1 66 ? 2.078 -15.969 4.996 1 98.25 66 GLU B C 1
ATOM 1703 O O . GLU B 1 66 ? 2.764 -14.969 5.223 1 98.25 66 GLU B O 1
ATOM 1708 N N . THR B 1 67 ? 0.792 -15.953 4.844 1 98.56 67 THR B N 1
ATOM 1709 C CA . THR B 1 67 ? 0.044 -14.703 4.852 1 98.56 67 THR B CA 1
ATOM 1710 C C . THR B 1 67 ? -0.901 -14.641 6.047 1 98.56 67 THR B C 1
ATOM 1712 O O . THR B 1 67 ? -1.587 -15.625 6.352 1 98.56 67 THR B O 1
ATOM 1715 N N . THR B 1 68 ? -0.89 -13.57 6.762 1 98.62 68 THR B N 1
ATOM 1716 C CA . THR B 1 68 ? -1.866 -13.289 7.809 1 98.62 68 THR B CA 1
ATOM 1717 C C . THR B 1 68 ? -2.613 -11.984 7.52 1 98.62 68 THR B C 1
ATOM 1719 O O . THR B 1 68 ? -2.033 -11.039 6.988 1 98.62 68 THR B O 1
ATOM 1722 N N . PHE B 1 69 ? -3.896 -11.984 7.84 1 98.25 69 PHE B N 1
ATOM 1723 C CA . PHE B 1 69 ? -4.738 -10.82 7.605 1 98.25 69 PHE B CA 1
ATOM 1724 C C . PHE B 1 69 ? -4.898 -10 8.875 1 98.25 69 PHE B C 1
ATOM 1726 O O . PHE B 1 69 ? -5.152 -10.555 9.953 1 98.25 69 PHE B O 1
ATOM 1733 N N . SER B 1 70 ? -4.773 -8.688 8.766 1 98.25 70 SER B N 1
ATOM 1734 C CA . SER B 1 70 ? -4.914 -7.832 9.938 1 98.25 70 SER B CA 1
ATOM 1735 C C . SER B 1 70 ? -6.141 -6.934 9.82 1 98.25 70 SER B C 1
ATOM 1737 O O . SER B 1 70 ? -6.727 -6.535 10.828 1 98.25 70 SER B O 1
ATOM 1739 N N . LYS B 1 71 ? -6.469 -6.434 8.688 1 98.56 71 LYS B N 1
ATOM 1740 C CA . LYS B 1 71 ? -7.684 -5.672 8.406 1 98.56 71 LYS B CA 1
ATOM 1741 C C . LYS B 1 71 ? -8.445 -6.273 7.227 1 98.56 71 LYS B C 1
ATOM 1743 O O . LYS B 1 71 ? -7.84 -6.762 6.273 1 98.56 71 LYS B O 1
ATOM 1748 N N . GLU B 1 72 ? -9.703 -6.242 7.316 1 98.25 72 GLU B N 1
ATOM 1749 C CA . GLU B 1 72 ? -10.609 -6.695 6.266 1 98.25 72 GLU B CA 1
ATOM 1750 C C . GLU B 1 72 ? -11.758 -5.707 6.066 1 98.25 72 GLU B C 1
ATOM 1752 O O . GLU B 1 72 ? -12.539 -5.465 6.988 1 98.25 72 GLU B O 1
ATOM 1757 N N . VAL B 1 73 ? -11.836 -5.078 4.945 1 98.19 73 VAL B N 1
ATOM 1758 C CA . VAL B 1 73 ? -12.891 -4.145 4.57 1 98.19 73 VAL B CA 1
ATOM 1759 C C . VAL B 1 73 ? -13.727 -4.734 3.434 1 98.19 73 VAL B C 1
ATOM 1761 O O . VAL B 1 73 ? -13.211 -4.977 2.34 1 98.19 73 VAL B O 1
ATOM 1764 N N . VAL B 1 74 ? -14.984 -4.922 3.709 1 97.31 74 VAL B N 1
ATOM 1765 C CA . VAL B 1 74 ? -15.836 -5.605 2.744 1 97.31 74 VAL B CA 1
ATOM 1766 C C . VAL B 1 74 ? -17.031 -4.727 2.398 1 97.31 74 VAL B C 1
ATOM 1768 O O . VAL B 1 74 ? -17.719 -4.227 3.291 1 97.31 74 VAL B O 1
ATOM 1771 N N . THR B 1 75 ? -17.203 -4.41 1.132 1 95.94 75 THR B N 1
ATOM 1772 C CA . THR B 1 75 ? -18.406 -3.787 0.593 1 95.94 75 THR B CA 1
ATOM 1773 C C . THR B 1 75 ? -19.094 -4.719 -0.395 1 95.94 75 THR B C 1
ATOM 1775 O O . THR B 1 75 ? -18.844 -5.922 -0.41 1 95.94 75 THR B O 1
ATOM 1778 N N . ASP B 1 76 ? -20.016 -4.223 -1.136 1 93.38 76 ASP B N 1
ATOM 1779 C CA . ASP B 1 76 ? -20.781 -5.082 -2.023 1 93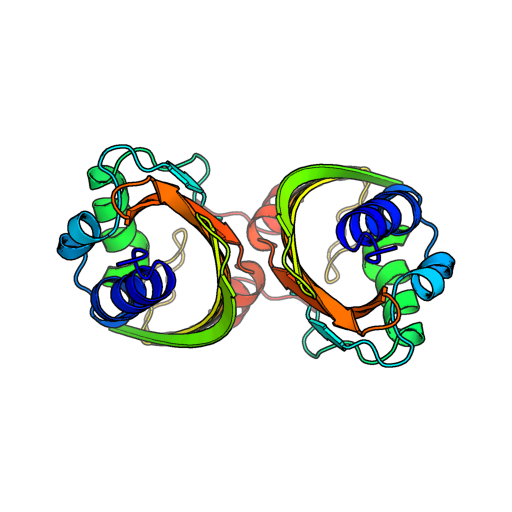.38 76 ASP B CA 1
ATOM 1780 C C . ASP B 1 76 ? -19.891 -5.711 -3.094 1 93.38 76 ASP B C 1
ATOM 1782 O O . ASP B 1 76 ? -19.969 -6.914 -3.342 1 93.38 76 ASP B O 1
ATOM 1786 N N . ASN B 1 77 ? -19.047 -4.918 -3.656 1 96.69 77 ASN B N 1
ATOM 1787 C CA . ASN B 1 77 ? -18.281 -5.48 -4.762 1 96.69 77 ASN B CA 1
ATOM 1788 C C . ASN B 1 77 ? -16.797 -5.199 -4.605 1 96.69 77 ASN B C 1
ATOM 1790 O O . ASN B 1 77 ? -16.031 -5.309 -5.57 1 96.69 77 ASN B O 1
ATOM 1794 N N . VAL B 1 78 ? -16.391 -4.73 -3.473 1 98.44 78 VAL B N 1
ATOM 1795 C CA . VAL B 1 78 ? -14.977 -4.457 -3.25 1 98.44 78 VAL B CA 1
ATOM 1796 C C . VAL B 1 78 ? -14.539 -5.059 -1.917 1 98.44 78 VAL B C 1
ATOM 1798 O O . VAL B 1 78 ? -15.273 -4.996 -0.928 1 98.44 78 VAL B O 1
ATOM 1801 N N . VAL B 1 79 ? -13.391 -5.648 -1.854 1 98.62 79 VAL B N 1
ATOM 1802 C CA . VAL B 1 79 ? -12.703 -6.094 -0.646 1 98.62 79 VAL B CA 1
ATOM 1803 C C . VAL B 1 79 ? -11.312 -5.457 -0.581 1 98.62 79 VAL B C 1
ATOM 1805 O O . VAL B 1 79 ? -10.586 -5.438 -1.577 1 98.62 79 VAL B O 1
ATOM 1808 N N . VAL B 1 80 ? -11.008 -4.852 0.483 1 98.88 80 VAL B N 1
ATOM 1809 C CA . VAL B 1 80 ? -9.633 -4.426 0.762 1 98.88 80 VAL B CA 1
ATOM 1810 C C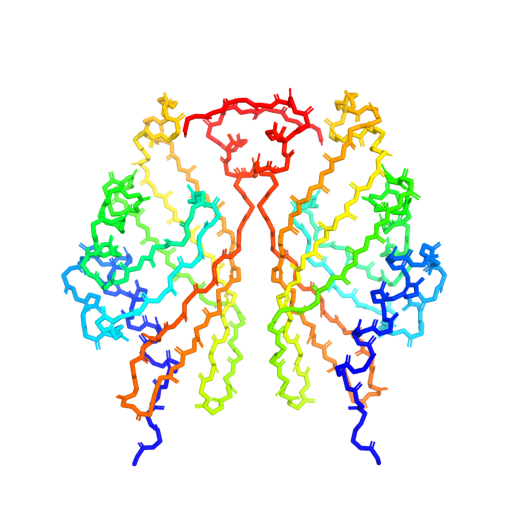 . VAL B 1 80 ? -9.109 -5.16 1.991 1 98.88 80 VAL B C 1
ATOM 1812 O O . VAL B 1 80 ? -9.812 -5.297 2.994 1 98.88 80 VAL B O 1
ATOM 1815 N N . VAL B 1 81 ? -7.883 -5.641 1.873 1 98.81 81 VAL B N 1
ATOM 1816 C CA . VAL B 1 81 ? -7.281 -6.34 3.006 1 98.81 81 VAL B CA 1
ATOM 1817 C C . VAL B 1 81 ? -5.906 -5.754 3.305 1 98.81 81 VAL B C 1
ATOM 1819 O O . VAL B 1 81 ? -5.191 -5.328 2.391 1 98.81 81 VAL B O 1
ATOM 1822 N N . HIS B 1 82 ? -5.609 -5.629 4.523 1 98.81 82 HIS B N 1
ATOM 1823 C CA . HIS B 1 82 ? -4.246 -5.441 5.012 1 98.81 82 HIS B CA 1
ATOM 1824 C C . HIS B 1 82 ? -3.654 -6.762 5.5 1 98.81 82 HIS B C 1
ATOM 1826 O O . HIS B 1 82 ? -4.277 -7.473 6.289 1 98.81 82 HIS B O 1
ATOM 1832 N N . LEU B 1 83 ? -2.496 -7.098 4.977 1 98.38 83 LEU B N 1
ATOM 1833 C CA . LEU B 1 83 ? -1.938 -8.414 5.273 1 98.38 83 LEU B CA 1
ATOM 1834 C C . LEU B 1 83 ? -0.43 -8.328 5.484 1 98.38 83 LEU B C 1
ATOM 1836 O O . LEU B 1 83 ? 0.19 -7.312 5.16 1 98.38 83 LEU B O 1
ATOM 1840 N N . LYS B 1 84 ? 0.055 -9.352 6.18 1 98.12 84 LYS B N 1
ATOM 1841 C CA . LYS B 1 84 ? 1.486 -9.555 6.387 1 98.12 84 LYS B CA 1
ATOM 1842 C C . LYS B 1 84 ? 1.955 -10.852 5.719 1 98.12 84 LYS B C 1
ATOM 1844 O O . LYS B 1 84 ? 1.323 -11.898 5.871 1 98.12 84 LYS B O 1
ATOM 1849 N N . HIS B 1 85 ? 3.012 -10.75 4.965 1 98.12 85 HIS B N 1
ATOM 1850 C CA . HIS B 1 85 ? 3.67 -11.906 4.371 1 98.12 85 HIS B CA 1
ATOM 1851 C C . HIS B 1 85 ? 4.984 -12.219 5.078 1 98.12 85 HIS B C 1
ATOM 1853 O O . HIS B 1 85 ? 5.793 -11.312 5.316 1 98.12 85 HIS B O 1
ATOM 1859 N N . VAL B 1 86 ? 5.16 -13.383 5.469 1 98.19 86 VAL B N 1
ATOM 1860 C CA . VAL B 1 86 ? 6.453 -13.922 5.891 1 98.19 86 VAL B CA 1
ATOM 1861 C C . VAL B 1 86 ? 6.965 -14.922 4.855 1 98.19 86 VAL B C 1
ATOM 1863 O O . VAL B 1 86 ? 6.422 -16.016 4.727 1 98.19 86 VAL B O 1
ATOM 1866 N N . ALA B 1 87 ? 7.949 -14.539 4.105 1 97.75 87 ALA B N 1
ATOM 1867 C CA . ALA B 1 87 ? 8.523 -15.367 3.045 1 97.75 87 ALA B CA 1
ATOM 1868 C C . ALA B 1 87 ? 9.914 -15.859 3.422 1 97.75 87 ALA B C 1
ATOM 1870 O O . ALA B 1 87 ? 10.711 -15.109 3.996 1 97.75 87 ALA B O 1
ATOM 1871 N N . ARG B 1 88 ? 10.203 -17.062 3.055 1 97.56 88 ARG B N 1
ATOM 1872 C CA . ARG B 1 88 ? 11.492 -17.656 3.375 1 97.56 88 ARG B CA 1
ATOM 1873 C C . ARG B 1 88 ? 12.211 -18.109 2.109 1 97.56 88 ARG B C 1
ATOM 1875 O O . ARG B 1 88 ? 11.578 -18.516 1.134 1 97.56 88 ARG B O 1
ATOM 1882 N N . GLY B 1 89 ? 13.578 -18.094 2.26 1 96 89 GLY B N 1
ATOM 1883 C CA . GLY B 1 89 ? 14.406 -18.656 1.212 1 96 89 GLY B CA 1
ATOM 1884 C C . GLY B 1 89 ? 14.234 -17.969 -0.129 1 96 89 GLY B C 1
ATOM 1885 O O . GLY B 1 89 ? 13.883 -18.609 -1.122 1 96 89 GLY B O 1
ATOM 1886 N N . SER B 1 90 ? 14.602 -16.703 -0.259 1 95.06 90 SER B N 1
ATOM 1887 C CA . SER B 1 90 ? 14.547 -15.945 -1.505 1 95.06 90 SER B CA 1
ATOM 1888 C C . SER B 1 90 ? 15.539 -16.5 -2.527 1 95.06 90 SER B C 1
ATOM 1890 O O . SER B 1 90 ? 16.391 -17.328 -2.191 1 95.06 90 SER B O 1
ATOM 1892 N N . ASN B 1 91 ? 15.336 -16.078 -3.748 1 93.06 91 ASN B N 1
ATOM 1893 C CA . ASN B 1 91 ? 16.312 -16.344 -4.793 1 93.06 91 ASN B CA 1
ATOM 1894 C C . ASN B 1 91 ? 16.875 -15.055 -5.383 1 93.06 91 ASN B C 1
ATOM 1896 O O . ASN B 1 91 ? 17.703 -14.398 -4.762 1 93.06 91 ASN B O 1
ATOM 1900 N N . THR B 1 92 ? 16.312 -14.57 -6.535 1 90.62 92 THR B N 1
ATOM 1901 C CA . THR B 1 92 ? 16.734 -13.312 -7.145 1 90.62 92 THR B CA 1
ATOM 1902 C C . THR B 1 92 ? 15.602 -12.289 -7.121 1 90.62 92 THR B C 1
ATOM 1904 O O . THR B 1 92 ? 14.43 -12.656 -7.047 1 90.62 92 THR B O 1
ATOM 1907 N N . TRP B 1 93 ? 16 -11.055 -7.039 1 91.81 93 TRP B N 1
ATOM 1908 C CA . TRP B 1 93 ? 15.031 -9.969 -7.055 1 91.81 93 TRP B CA 1
ATOM 1909 C C . TRP B 1 93 ? 15.594 -8.75 -7.785 1 91.81 93 TRP B C 1
ATOM 1911 O O . TRP B 1 93 ? 16.578 -8.156 -7.352 1 91.81 93 TRP B O 1
ATOM 1921 N N . HIS B 1 94 ? 14.93 -8.359 -8.82 1 89.75 94 HIS B N 1
ATOM 1922 C CA . HIS B 1 94 ? 15.336 -7.211 -9.617 1 89.75 94 HIS B CA 1
ATOM 1923 C C . HIS B 1 94 ? 16.797 -7.312 -10.023 1 89.75 94 HIS B C 1
ATOM 1925 O O . HIS B 1 94 ? 17.547 -6.328 -9.961 1 89.75 94 HIS B O 1
ATOM 1931 N N . GLY B 1 95 ? 17.203 -8.539 -10.336 1 88.56 95 GLY B N 1
ATOM 1932 C CA . GLY B 1 95 ? 18.547 -8.766 -10.82 1 88.56 95 GLY B CA 1
ATOM 1933 C C . GLY B 1 95 ? 19.562 -8.953 -9.703 1 88.56 95 GLY B C 1
ATOM 1934 O O . GLY B 1 95 ? 20.734 -9.25 -9.953 1 88.56 95 GLY B O 1
ATOM 1935 N N . PHE B 1 96 ? 19.188 -8.734 -8.5 1 92.5 96 PHE B N 1
ATOM 1936 C CA . PHE B 1 96 ? 20.078 -8.922 -7.359 1 92.5 96 PHE B CA 1
ATOM 1937 C C . PHE B 1 96 ? 20 -10.344 -6.832 1 92.5 96 PHE B C 1
ATOM 1939 O O . PHE B 1 96 ? 18.906 -10.914 -6.742 1 92.5 96 PHE B O 1
ATOM 1946 N N . ASP B 1 97 ? 21.141 -10.906 -6.477 1 94.31 97 ASP B N 1
ATOM 1947 C CA . ASP B 1 97 ? 21.172 -12.211 -5.816 1 94.31 97 ASP B CA 1
ATOM 1948 C C . ASP B 1 97 ? 20.875 -12.07 -4.324 1 94.31 97 ASP B C 1
ATOM 1950 O O . ASP B 1 97 ? 21.703 -11.547 -3.568 1 94.31 97 ASP B O 1
ATOM 1954 N N . VAL B 1 98 ? 19.797 -12.57 -3.92 1 95.44 98 VAL B N 1
ATOM 1955 C CA . VAL B 1 98 ? 19.406 -12.516 -2.516 1 95.44 98 VAL B CA 1
ATOM 1956 C C . VAL B 1 98 ? 19.047 -13.922 -2.021 1 95.44 98 VAL B C 1
ATOM 1958 O O . VAL B 1 98 ? 18.125 -14.094 -1.229 1 95.44 98 VAL B O 1
ATOM 1961 N N . HIS B 1 99 ? 19.766 -14.859 -2.459 1 95.25 99 HIS B N 1
ATOM 1962 C CA . HIS B 1 99 ? 19.516 -16.281 -2.223 1 95.25 99 HIS B CA 1
ATOM 1963 C C . HIS B 1 99 ? 19.516 -16.594 -0.73 1 95.25 99 HIS B C 1
ATOM 1965 O O . HIS B 1 99 ? 20.422 -16.188 -0.001 1 95.25 99 HIS B O 1
ATOM 1971 N N . GLY B 1 100 ? 18.453 -17.25 -0.363 1 96.25 100 GLY B N 1
ATOM 1972 C CA . GLY B 1 100 ? 18.391 -17.797 0.985 1 96.25 100 GLY B CA 1
ATOM 1973 C C . GLY B 1 100 ? 17.875 -16.812 2.006 1 96.25 100 GLY B C 1
ATOM 1974 O O . GLY B 1 100 ? 17.609 -17.172 3.156 1 96.25 100 GLY B O 1
ATOM 1975 N N . LYS B 1 101 ? 17.688 -15.57 1.646 1 96.62 101 LYS B N 1
ATOM 1976 C CA . LYS B 1 101 ? 17.281 -14.531 2.588 1 96.62 101 LYS B CA 1
ATOM 1977 C C . LYS B 1 101 ? 15.773 -14.57 2.832 1 96.62 101 LYS B C 1
ATOM 1979 O O . LYS B 1 101 ? 14.992 -14.836 1.913 1 96.62 101 LYS B O 1
ATOM 1984 N N . ASP B 1 102 ? 15.391 -14.305 4.094 1 97.94 102 ASP B N 1
ATOM 1985 C CA . ASP B 1 102 ? 13.984 -14.188 4.465 1 97.94 102 ASP B CA 1
ATOM 1986 C C . ASP B 1 102 ? 13.516 -12.734 4.398 1 97.94 102 ASP B C 1
ATOM 1988 O O . ASP B 1 102 ? 14.289 -11.812 4.652 1 97.94 102 ASP B O 1
ATOM 1992 N N . VAL B 1 103 ? 12.336 -12.57 4.043 1 97.25 103 VAL B N 1
ATOM 1993 C CA . VAL B 1 103 ? 11.789 -11.219 3.971 1 97.25 103 VAL B CA 1
ATOM 1994 C C . VAL B 1 103 ? 10.367 -11.211 4.52 1 97.25 103 VAL B C 1
ATOM 1996 O O . VAL B 1 103 ? 9.602 -12.156 4.305 1 97.25 103 VAL B O 1
ATOM 1999 N N . THR B 1 104 ? 10.039 -10.242 5.297 1 97.62 104 THR B N 1
ATOM 2000 C CA . THR B 1 104 ? 8.703 -9.992 5.832 1 97.62 104 THR B CA 1
ATOM 2001 C C . THR B 1 104 ? 8.211 -8.609 5.434 1 97.62 104 THR B C 1
ATOM 2003 O O . THR B 1 104 ? 8.969 -7.637 5.48 1 97.62 104 THR B O 1
ATOM 2006 N N . TRP B 1 105 ? 6.941 -8.5 4.977 1 96.88 105 TRP B N 1
ATOM 2007 C CA . TRP B 1 105 ? 6.41 -7.188 4.621 1 96.88 105 TRP B CA 1
ATOM 2008 C C . TRP B 1 105 ? 4.895 -7.148 4.797 1 96.88 105 TRP B C 1
ATOM 2010 O O . TRP B 1 105 ? 4.25 -8.188 4.922 1 96.88 105 TRP B O 1
ATOM 2020 N N . THR B 1 106 ? 4.375 -5.992 4.871 1 97.62 106 THR B N 1
ATOM 2021 C CA . THR B 1 106 ? 2.936 -5.762 4.875 1 97.62 106 THR B CA 1
ATOM 2022 C C . THR B 1 106 ? 2.477 -5.195 3.533 1 97.62 106 THR B C 1
ATOM 2024 O O . THR B 1 106 ? 3.291 -4.695 2.754 1 97.62 106 THR B O 1
ATOM 2027 N N . ALA B 1 107 ? 1.207 -5.332 3.215 1 98.19 107 ALA B N 1
ATOM 2028 C CA . ALA B 1 107 ? 0.609 -4.809 1.989 1 98.19 107 ALA B CA 1
ATOM 2029 C C . ALA B 1 107 ? -0.86 -4.457 2.201 1 98.19 107 ALA B C 1
ATOM 2031 O O . ALA B 1 107 ? -1.55 -5.098 2.998 1 98.19 107 ALA B O 1
ATOM 2032 N N . LEU B 1 108 ? -1.322 -3.432 1.655 1 98.81 108 LEU B N 1
ATOM 2033 C CA . LEU B 1 108 ? -2.742 -3.209 1.401 1 98.81 108 LEU B CA 1
ATOM 2034 C C . LEU B 1 108 ? -3.109 -3.619 -0.021 1 98.81 108 LEU B C 1
ATOM 2036 O O . LEU B 1 108 ? -2.408 -3.27 -0.973 1 98.81 108 LEU B O 1
ATOM 2040 N N . THR B 1 109 ? -4.152 -4.387 -0.171 1 98.81 109 THR B N 1
ATOM 2041 C CA . THR B 1 109 ? -4.574 -4.895 -1.473 1 98.81 109 THR B CA 1
ATOM 2042 C C . THR B 1 109 ? -6.062 -4.66 -1.69 1 98.81 109 THR B C 1
ATOM 2044 O O . THR B 1 109 ? -6.879 -4.965 -0.818 1 98.81 109 THR B O 1
ATOM 2047 N N . TYR B 1 110 ? -6.418 -4.055 -2.785 1 98.88 110 TYR B N 1
ATOM 2048 C CA . TYR B 1 110 ? -7.766 -3.754 -3.252 1 98.88 110 TYR B CA 1
ATOM 2049 C C . TYR B 1 110 ? -8.227 -4.777 -4.285 1 98.88 110 TYR B C 1
ATOM 2051 O O . TYR B 1 110 ? -7.512 -5.066 -5.246 1 98.88 110 TYR B O 1
ATOM 2059 N N . PHE B 1 111 ? -9.406 -5.363 -4.07 1 98.81 111 PHE B N 1
ATOM 2060 C CA . PHE B 1 111 ? -10.039 -6.277 -5.012 1 98.81 111 PHE B CA 1
ATOM 2061 C C . PHE B 1 111 ? -11.422 -5.777 -5.406 1 98.81 111 PHE B C 1
ATOM 2063 O O . PHE B 1 111 ? -12.273 -5.539 -4.543 1 98.81 111 PHE B O 1
ATOM 2070 N N . ARG B 1 112 ? -11.656 -5.617 -6.711 1 98.81 112 ARG B N 1
ATOM 2071 C CA . ARG B 1 112 ? -13.008 -5.363 -7.215 1 98.81 112 ARG B CA 1
ATOM 2072 C C . ARG B 1 112 ? -13.578 -6.602 -7.887 1 98.81 112 ARG B C 1
ATOM 2074 O O . ARG B 1 112 ? -12.883 -7.285 -8.641 1 98.81 112 ARG B O 1
ATOM 2081 N N . PHE B 1 113 ? -14.891 -6.844 -7.645 1 98.62 113 PHE B N 1
ATOM 2082 C CA . PHE B 1 113 ? -15.523 -8.078 -8.102 1 98.62 113 PHE B CA 1
ATOM 2083 C C . PHE B 1 113 ? -16.609 -7.785 -9.125 1 98.62 113 PHE B C 1
ATOM 2085 O O . PHE B 1 113 ? -17.266 -6.742 -9.062 1 98.62 113 PHE B O 1
ATOM 2092 N N . ASN B 1 114 ? -16.781 -8.656 -10.062 1 97.94 114 ASN B N 1
ATOM 2093 C CA . ASN B 1 114 ? -17.969 -8.633 -10.906 1 97.94 114 ASN B CA 1
ATOM 2094 C C . ASN B 1 114 ? -19.141 -9.383 -10.258 1 97.94 114 ASN B C 1
ATOM 2096 O O . ASN B 1 114 ? -18.984 -9.938 -9.172 1 97.94 114 ASN B O 1
ATOM 2100 N N . PRO B 1 115 ? -20.281 -9.312 -10.875 1 95.94 115 PRO B N 1
ATOM 2101 C CA . PRO B 1 115 ? -21.453 -9.953 -10.289 1 95.94 115 PRO B CA 1
ATOM 2102 C C . PRO B 1 115 ? -21.297 -11.469 -10.164 1 95.94 115 PRO B C 1
ATOM 2104 O O . PRO B 1 115 ? -22 -12.102 -9.367 1 95.94 115 PRO B O 1
ATOM 2107 N N . GLU B 1 116 ? -20.438 -12.094 -10.883 1 95.31 116 GLU B N 1
ATOM 2108 C CA . GLU B 1 116 ? -20.219 -13.539 -10.859 1 95.31 116 GLU B CA 1
ATOM 2109 C C . GLU B 1 116 ? -19.281 -13.938 -9.727 1 95.31 116 GLU B C 1
ATOM 2111 O O . GLU B 1 116 ? -18.984 -15.117 -9.539 1 95.31 116 GLU B O 1
ATOM 2116 N N . GLY B 1 117 ? -18.781 -12.977 -9.039 1 95.94 117 GLY B N 1
ATOM 2117 C CA . GLY B 1 117 ? -17.938 -13.266 -7.887 1 95.94 117 GLY B CA 1
ATOM 2118 C C . GLY B 1 117 ? -16.469 -13.453 -8.25 1 95.94 117 GLY B C 1
ATOM 2119 O O . GLY B 1 117 ? -15.719 -14.086 -7.504 1 95.94 117 GLY B O 1
ATOM 2120 N N . LYS B 1 118 ? -16.078 -12.953 -9.375 1 98.06 118 LYS B N 1
ATOM 2121 C CA . LYS B 1 118 ? -14.688 -13 -9.805 1 98.06 118 LYS B CA 1
ATOM 2122 C C . LYS B 1 118 ? -14.016 -11.641 -9.664 1 98.06 118 LYS B C 1
ATOM 2124 O O . LYS B 1 118 ? -14.648 -10.602 -9.883 1 98.06 118 LYS B O 1
ATOM 2129 N N . VAL B 1 119 ? -12.75 -11.703 -9.328 1 98.62 119 VAL B N 1
ATOM 2130 C CA . VAL B 1 119 ? -11.984 -10.461 -9.234 1 98.62 119 VAL B CA 1
ATOM 2131 C C . VAL B 1 119 ? -11.734 -9.906 -10.633 1 98.62 119 VAL B C 1
ATOM 2133 O O . VAL B 1 119 ? -11.234 -10.617 -11.508 1 98.62 119 VAL B O 1
ATOM 2136 N N . VAL B 1 120 ? -12 -8.617 -10.82 1 98.75 120 VAL B N 1
ATOM 2137 C CA . VAL B 1 120 ? -11.805 -8.008 -12.133 1 98.75 120 VAL B CA 1
ATOM 2138 C C . VAL B 1 120 ? -10.703 -6.957 -12.055 1 98.75 120 VAL B C 1
ATOM 2140 O O . VAL B 1 120 ? -10.188 -6.512 -13.086 1 98.75 120 VAL B O 1
ATOM 2143 N N . GLU B 1 121 ? -10.352 -6.559 -10.906 1 98.81 121 GLU B N 1
ATOM 2144 C CA . GLU B 1 121 ? -9.266 -5.609 -10.695 1 98.81 121 GLU B CA 1
ATOM 2145 C C . GLU B 1 121 ? -8.594 -5.84 -9.344 1 98.81 121 GLU B C 1
ATOM 2147 O O . GLU B 1 121 ? -9.266 -6.051 -8.336 1 98.81 121 GLU B O 1
ATOM 2152 N N . GLU B 1 122 ? -7.336 -5.883 -9.289 1 98.62 122 GLU B N 1
ATOM 2153 C CA . GLU B 1 122 ? -6.52 -5.93 -8.078 1 98.62 122 GLU B CA 1
ATOM 2154 C C . GLU B 1 122 ? -5.496 -4.797 -8.062 1 98.62 122 GLU B C 1
ATOM 2156 O O . GLU B 1 122 ? -4.848 -4.527 -9.078 1 98.62 122 GLU B O 1
ATOM 2161 N N . ILE B 1 123 ? -5.402 -4.07 -6.977 1 98.62 123 ILE B N 1
ATOM 2162 C CA . ILE B 1 123 ? -4.359 -3.074 -6.746 1 98.62 123 ILE B CA 1
ATOM 2163 C C . ILE B 1 123 ? -3.578 -3.43 -5.484 1 98.62 123 ILE B C 1
ATOM 2165 O O . ILE B 1 123 ? -4.16 -3.58 -4.406 1 98.62 123 ILE B O 1
ATOM 2169 N N . VAL B 1 124 ? -2.301 -3.598 -5.609 1 98.19 124 VAL B N 1
ATOM 2170 C CA . VAL B 1 124 ? -1.453 -3.953 -4.477 1 98.19 124 VAL B CA 1
ATOM 2171 C C . VAL B 1 124 ? -0.467 -2.822 -4.191 1 98.19 124 VAL B C 1
ATOM 2173 O O . VAL B 1 124 ? 0.208 -2.336 -5.102 1 98.19 124 VAL B O 1
ATOM 2176 N N . GLU B 1 125 ? -0.405 -2.357 -3.035 1 98.12 125 GLU B N 1
ATOM 2177 C CA . GLU B 1 125 ? 0.642 -1.454 -2.564 1 98.12 125 GLU B CA 1
ATOM 2178 C C . GLU B 1 125 ? 1.413 -2.064 -1.397 1 98.12 125 GLU B C 1
ATOM 2180 O O . GLU B 1 125 ? 0.813 -2.588 -0.457 1 98.12 125 GLU B O 1
ATOM 2185 N N . ARG B 1 126 ? 2.682 -1.979 -1.474 1 97.56 126 ARG B N 1
ATOM 2186 C CA . ARG B 1 126 ? 3.59 -2.455 -0.435 1 97.56 126 ARG B CA 1
ATOM 2187 C C . ARG B 1 126 ? 4.918 -1.708 -0.487 1 97.56 126 ARG B C 1
ATOM 2189 O O . ARG B 1 126 ? 5.281 -1.146 -1.522 1 97.56 126 ARG B O 1
ATOM 2196 N N . ASN B 1 127 ? 5.668 -1.769 0.61 1 96.56 127 ASN B N 1
ATOM 2197 C CA . ASN B 1 127 ? 6.934 -1.046 0.692 1 96.56 127 ASN B CA 1
ATOM 2198 C C . ASN B 1 127 ? 8.109 -1.931 0.295 1 96.56 127 ASN B C 1
ATOM 2200 O O . ASN B 1 127 ? 8.734 -2.564 1.149 1 96.56 127 ASN B O 1
ATOM 2204 N N . GLU B 1 128 ? 8.5 -1.771 -0.95 1 95.81 128 GLU B N 1
ATOM 2205 C CA . GLU B 1 128 ? 9.562 -2.623 -1.465 1 95.81 128 GLU B CA 1
ATOM 2206 C C . GLU B 1 128 ? 10.938 -2.098 -1.052 1 95.81 128 GLU B C 1
ATOM 2208 O O . GLU B 1 128 ? 11.93 -2.826 -1.115 1 95.81 128 GLU B O 1
ATOM 2213 N N . LEU B 1 129 ? 10.984 -0.839 -0.662 1 95.56 129 LEU B N 1
ATOM 2214 C CA . LEU B 1 129 ? 12.25 -0.355 -0.128 1 95.56 129 LEU B CA 1
ATOM 2215 C C . LEU B 1 129 ? 12.609 -1.075 1.169 1 95.56 129 LEU B C 1
ATOM 2217 O O . LEU B 1 129 ? 13.758 -1.463 1.374 1 95.56 129 LEU B O 1
ATOM 2221 N N . PHE B 1 130 ? 11.633 -1.216 2.008 1 95.19 130 PHE B N 1
ATOM 2222 C CA . PHE B 1 130 ? 11.812 -1.956 3.25 1 95.19 130 PHE B CA 1
ATOM 2223 C C . PHE B 1 130 ? 12.242 -3.391 2.969 1 95.19 130 PHE B C 1
ATOM 2225 O O . PHE B 1 130 ? 13.117 -3.928 3.646 1 95.19 130 PHE B O 1
ATOM 2232 N N . MET B 1 131 ? 11.688 -4.02 1.984 1 95.25 131 MET B N 1
ATOM 2233 C CA . MET B 1 131 ? 12.062 -5.371 1.576 1 95.25 131 MET B CA 1
ATOM 2234 C C . MET B 1 131 ? 13.516 -5.41 1.103 1 95.25 131 MET B C 1
ATOM 2236 O O . MET B 1 131 ? 14.273 -6.301 1.49 1 95.25 131 MET B O 1
ATOM 2240 N N . ALA B 1 132 ? 13.852 -4.473 0.273 1 95.56 132 ALA B N 1
ATOM 2241 C CA . ALA B 1 132 ? 15.211 -4.395 -0.253 1 95.56 132 ALA B CA 1
ATOM 2242 C C . ALA B 1 132 ? 16.234 -4.258 0.876 1 95.56 132 ALA B C 1
ATOM 2244 O O . ALA B 1 132 ? 17.312 -4.844 0.815 1 95.56 132 ALA B O 1
ATOM 2245 N N . LYS B 1 133 ? 15.891 -3.49 1.814 1 95.19 133 LYS B N 1
ATOM 2246 C CA . LYS B 1 133 ? 16.781 -3.326 2.963 1 95.19 133 LYS B CA 1
ATOM 2247 C C . LYS B 1 133 ? 16.969 -4.648 3.699 1 95.19 133 LYS B C 1
ATOM 2249 O O . LYS B 1 133 ? 18.094 -4.996 4.07 1 95.19 133 LYS B O 1
ATOM 2254 N N . GLN B 1 134 ? 15.945 -5.371 3.939 1 95.94 134 GLN B N 1
ATOM 2255 C CA . GLN B 1 134 ? 16 -6.645 4.652 1 95.94 134 GLN B CA 1
ATOM 2256 C C . GLN B 1 134 ? 16.953 -7.617 3.961 1 95.94 134 GLN B C 1
ATOM 2258 O O . GLN B 1 134 ? 17.641 -8.391 4.625 1 95.94 134 GLN B O 1
ATOM 2263 N N . VAL B 1 135 ? 16.984 -7.531 2.619 1 96 135 VAL B N 1
ATOM 2264 C CA . VAL B 1 135 ? 17.734 -8.539 1.888 1 96 135 VAL B CA 1
ATOM 2265 C C . VAL B 1 135 ? 19.109 -7.977 1.483 1 96 135 VAL B C 1
ATOM 2267 O O . VAL B 1 135 ? 19.828 -8.594 0.702 1 96 135 VAL B O 1
ATOM 2270 N N . GLY B 1 136 ? 19.375 -6.797 1.857 1 94.5 136 GLY B N 1
ATOM 2271 C CA . GLY B 1 136 ? 20.719 -6.254 1.769 1 94.5 136 GLY B CA 1
ATOM 2272 C C . GLY B 1 136 ? 21 -5.559 0.45 1 94.5 136 GLY B C 1
ATOM 2273 O O . GLY B 1 136 ? 22.156 -5.344 0.086 1 94.5 136 GLY B O 1
ATOM 2274 N N . ILE B 1 137 ? 20.047 -5.215 -0.26 1 94.5 137 ILE B N 1
ATOM 2275 C CA . ILE B 1 137 ? 20.219 -4.543 -1.544 1 94.5 137 ILE B CA 1
ATOM 2276 C C . ILE B 1 137 ? 20.531 -3.066 -1.316 1 94.5 137 ILE B C 1
ATOM 2278 O O . ILE B 1 137 ? 21.297 -2.461 -2.074 1 94.5 137 ILE B O 1
ATOM 2282 N N . ILE B 1 138 ? 19.891 -2.529 -0.337 1 93.06 138 ILE B N 1
ATOM 2283 C CA . ILE B 1 138 ? 20.078 -1.114 -0.043 1 93.06 138 ILE B CA 1
ATOM 2284 C C . ILE B 1 138 ? 20.141 -0.903 1.469 1 93.06 138 ILE B C 1
ATOM 2286 O O . ILE B 1 138 ? 19.562 -1.688 2.23 1 93.06 138 ILE B O 1
ATOM 2290 N N . ASP B 1 139 ? 20.797 0.052 1.864 1 91.56 139 ASP B N 1
ATOM 2291 C CA . ASP B 1 139 ? 20.828 0.495 3.254 1 91.56 139 ASP B CA 1
ATOM 2292 C C . ASP B 1 139 ? 20.453 1.968 3.373 1 91.56 139 ASP B C 1
ATOM 2294 O O . ASP B 1 139 ? 20.812 2.779 2.518 1 91.56 139 ASP B O 1
ATOM 2298 N N . TYR B 1 140 ? 19.656 2.254 4.32 1 84.25 140 TYR B N 1
ATOM 2299 C CA . TYR B 1 140 ? 19.25 3.641 4.547 1 84.25 140 TYR B CA 1
ATOM 2300 C C . TYR B 1 140 ? 18.922 3.877 6.016 1 84.25 140 TYR B C 1
ATOM 2302 O O . TYR B 1 140 ? 18.719 2.926 6.777 1 84.25 140 TYR B O 1
ATOM 2310 N N . GLN B 1 141 ? 18.984 5.129 6.496 1 75.31 141 GLN B N 1
ATOM 2311 C CA . GLN B 1 141 ? 18.719 5.523 7.871 1 75.31 141 GLN B CA 1
ATOM 2312 C C . GLN B 1 141 ? 17.25 5.855 8.07 1 75.31 141 GLN B C 1
ATOM 2314 O O . GLN B 1 141 ? 16.562 6.266 7.129 1 75.31 141 GLN B O 1
#

pLDDT: mean 94.69, std 8.18, range [37.19, 98.88]

Radius of gyration: 18.88 Å; Cα contacts (8 Å, |Δi|>4): 615; chains: 2; bounding box: 48×46×39 Å

Nearest PDB structures (foldseek):
  8r2e-assembly1_A  TM=8.748E-01  e=8.640E-08  Streptomyces nogalater
  2gex-assembly1_A  TM=8.181E-01  e=6.726E-08  Streptomyces nogalater
  4lgq-assembly2_D  TM=8.435E-01  e=1.199E-06  Chromobacterium violaceum ATCC 12472
  1sjw-assembly1_A  TM=8.207E-01  e=2.541E-06  Streptomyces nogalater
  2f99-assembly1_D  TM=8.221E-01  e=1.142E-05  Streptomyces galilaeus

Organism: NCBI:txid82991

Foldseek 3Di:
DQQPLVVLVVCCCVCVQQVVPLVCLPVAADQQAWEADPLDPGIQGGSVSVSVCCNVPGSVFFPGKDKDWDDWDDDSFKIKTKIKIWTFAGQDDPNDGLGGFIFIWIKIKMFGHDPVRHTRYMYIDTDVVNRCVSSPNDDDD/DQQPLVVLVVCCCVCVQQVVNLVCLPVAADQQAWEADPLDPGIQGGSVSVSVCCNVPGSVFFPGKDKDWDDWDDDSFKIKTKMKIWTFAGQDDPRDGLGGFIFIWIKIKMFGHDPVRHTRYMYIDTDVVNRCVSSPNDDDD

InterPro domains:
  IPR009959 Polyketide cyclase SnoaL-like [PF07366] (11-134)
  IPR032710 NTF2-like domain superfamily [SSF54427] (4-138)

Sequence (282 aa):
MSLNNLETVKKYFKYCVDGKDAERVKEYFDKDVIIHRPDCDAPIHGVENFKNALLEHVINRYESIETTFSKEVVTDNVVVVHLKHVARGSNTWHGFDVHGKDVTWTALTYFRFNPEGKVVEEIVERNELFMAKQVGIIDYQMSLNNLETVKKYFKYCVDGKDAERVKEYFDKDVIIHRPDCDAPIHGVENFKNALLEHVINRYESIETTFSKEVVTDNVVVVHLKHVARGSNTWHGFDVHGKDVTWTALTYFRFNPEGKVVEEIVERNELFMAKQVGIIDYQ

Solvent-accessible surface area (backbone atoms only — not comparable to full-atom values): 14608 Å² total; per-residue (Å²): 129,82,71,58,62,62,58,49,53,52,46,46,44,49,42,29,55,43,55,54,33,46,76,55,47,66,78,43,36,30,70,73,16,38,35,39,44,76,91,43,97,59,68,40,65,20,41,69,54,41,33,54,47,45,39,61,70,45,44,66,25,29,77,43,42,45,77,48,77,79,44,77,45,78,58,95,47,38,38,37,37,32,35,39,40,47,33,34,40,26,36,65,55,57,87,39,84,32,64,62,36,54,46,65,50,54,35,37,37,41,36,34,42,47,96,88,58,25,31,43,34,35,42,43,22,31,39,48,38,60,43,35,37,66,53,64,75,45,86,75,106,128,82,70,59,62,63,58,48,52,54,48,46,44,50,43,28,55,42,55,52,32,46,79,55,48,67,80,44,35,30,71,74,17,40,36,39,43,75,92,42,96,59,68,40,65,21,42,67,54,41,32,52,47,44,38,62,70,46,45,67,26,29,76,42,43,46,76,47,77,79,44,79,45,77,59,95,47,37,37,37,36,30,34,38,40,47,32,33,40,26,37,66,54,57,87,38,84,32,64,62,37,54,45,65,51,53,34,35,36,41,34,32,42,48,96,86,59,24,30,41,34,36,40,44,21,31,40,49,37,63,43,34,38,66,54,63,76,46,85,76,105

Secondary structure (DSSP, 8-state):
----HHHHHHHIIIIIIIS--GGGHHHHEEEEEEEE-TT-SS-EESHHHHHHHHIIIIITT-SEEEEEEEEEEE-SSEEEEEEEEEEES--EETTEE-TT--EEEEEEEEEEE-TTS-EEEEEEEE-HHHHHHHTTS----/----HHHHHHHIIIIIIIS--GGGHHHHEEEEEEEE-TT-SS-EESHHHHHHHHIIIIITT-SEEEEEEEEEEE-SSEEEEEEEEEEES--EETTEE-TT--EEEEEEEEEEE-TTS-EEEEEEEE-HHHHHHHTTS----